Protein AF-A0A844LXD1-F1 (afdb_monomer)

Mean predicted aligned error: 13.48 Å

Radius of gyration: 29.29 Å; Cα contacts (8 Å, |Δi|>4): 434; chains: 1; bounding box: 89×58×98 Å

Solvent-accessible surface area (backbone atoms only — not comparable to full-atom values): 15877 Å² total; per-residue (Å²): 132,82,89,90,88,77,89,84,86,81,90,81,87,89,81,80,92,74,81,75,84,76,80,73,79,69,72,76,72,75,60,68,59,72,64,92,51,50,56,94,82,47,90,68,58,42,64,64,55,90,50,91,47,77,69,69,29,37,28,36,34,74,62,84,84,56,74,57,73,70,30,72,63,82,82,81,52,60,5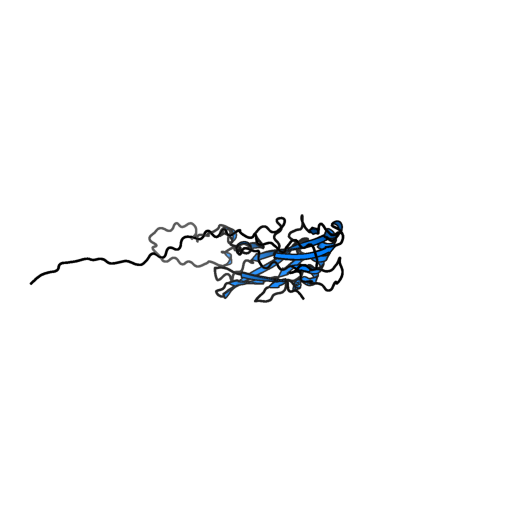6,59,46,22,83,82,30,88,77,73,89,68,74,75,93,63,80,86,65,82,76,75,90,66,87,80,85,90,76,84,87,54,74,77,77,59,55,50,44,74,43,78,50,61,32,41,68,47,81,31,74,91,71,30,30,42,60,39,37,36,36,34,48,33,76,43,74,86,51,30,71,59,47,49,51,51,53,50,50,52,45,29,78,46,13,60,33,37,28,38,59,84,78,73,47,58,18,41,64,31,77,92,44,96,44,41,26,20,30,28,77,64,41,72,26,42,24,95,88,75,40,64,51,48,22,37,40,37,34,28,56,52,42,86,86,61,77,43,55,34,67,33,96,90,47,66,40,22,23,25,46,46,29,29,17,39,36,40,36,40,54,69,56,94,68,74,83,66,87,82,72,67,48,72,50,72,48,74,62,70,118

Organism: NCBI:txid861445

Secondary structure (DSSP, 8-state):
---------------------------------S-----TTSTTEEE-SS--STTT--EEEE--S---GGGG-----HHHHBTTSS-----TT---PSS--S--------TTTS-BPPEEEEES-S--GGG---SEEEEEEESSGGGHHHHHHHHHHHHHHTGGGEEEESS--B-EE--SSSSEEEEEEEEEEE-TTS-EEEEEEEEEE---SS--EEE-TTSS-EEEEEEEEEEEEE---TT----S--B-EEEE---

Structure (mmCIF, N/CA/C/O backbone):
data_AF-A0A844LXD1-F1
#
_entry.id   AF-A0A844LXD1-F1
#
loop_
_atom_site.group_PDB
_atom_site.id
_atom_site.type_symbol
_atom_site.label_atom_id
_atom_site.label_alt_id
_atom_site.label_comp_id
_atom_site.label_asym_id
_atom_site.label_entity_id
_atom_site.label_seq_id
_atom_site.pdbx_PDB_ins_code
_atom_site.Cartn_x
_atom_site.Cartn_y
_atom_site.Cartn_z
_atom_site.occupancy
_atom_site.B_iso_or_equiv
_atom_site.auth_seq_id
_atom_site.auth_comp_id
_atom_site.auth_asym_id
_atom_site.auth_atom_id
_atom_site.pdbx_PDB_model_num
ATOM 1 N N . MET A 1 1 ? 50.371 40.714 75.844 1.00 35.75 1 MET A N 1
ATOM 2 C CA . MET A 1 1 ? 51.158 41.429 74.817 1.00 35.75 1 MET A CA 1
ATOM 3 C C . MET A 1 1 ? 50.515 41.151 73.465 1.00 35.75 1 MET A C 1
ATOM 5 O O . MET A 1 1 ? 50.221 39.994 73.226 1.00 35.75 1 MET A O 1
ATOM 9 N N . ASN A 1 2 ? 50.216 42.201 72.692 1.00 32.75 2 ASN A N 1
ATOM 10 C CA . ASN A 1 2 ? 49.793 42.269 71.277 1.00 32.75 2 ASN A CA 1
ATOM 11 C C . ASN A 1 2 ? 49.026 41.082 70.624 1.00 32.75 2 ASN A C 1
ATOM 13 O O . ASN A 1 2 ? 49.579 40.008 70.455 1.00 32.75 2 ASN A O 1
ATOM 17 N N . ILE A 1 3 ? 47.743 41.285 70.257 1.00 34.38 3 ILE A N 1
ATOM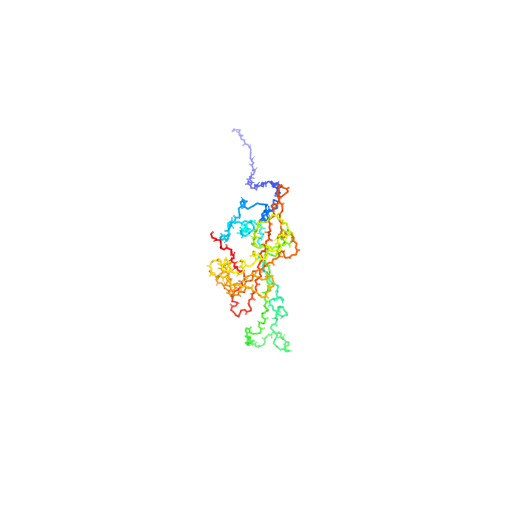 18 C CA . ILE A 1 3 ? 47.249 41.515 68.862 1.00 34.38 3 ILE A CA 1
ATOM 19 C C . ILE A 1 3 ? 47.118 40.175 68.078 1.00 34.38 3 ILE A C 1
ATOM 21 O O . ILE A 1 3 ? 48.085 39.443 67.964 1.00 34.38 3 ILE A O 1
ATOM 25 N N . HIS A 1 4 ? 45.957 39.765 67.535 1.00 34.53 4 HIS A N 1
ATOM 26 C CA . HIS A 1 4 ? 45.230 40.460 66.456 1.00 34.53 4 HIS A CA 1
ATOM 27 C C . HIS A 1 4 ? 43.711 40.156 66.357 1.00 34.53 4 HIS A C 1
ATOM 29 O O . HIS A 1 4 ? 43.210 39.151 66.856 1.00 34.53 4 HIS A O 1
ATOM 35 N N . LYS A 1 5 ? 43.007 41.055 65.651 1.00 36.97 5 LYS A N 1
ATOM 36 C CA . LYS A 1 5 ? 41.594 41.024 65.199 1.00 36.97 5 LYS A CA 1
ATOM 37 C C . LYS A 1 5 ? 41.565 40.672 63.689 1.00 36.97 5 LYS A C 1
ATOM 39 O O . LYS A 1 5 ? 42.588 40.859 63.052 1.00 36.97 5 LYS A O 1
ATOM 44 N N . THR A 1 6 ? 40.510 40.236 62.991 1.00 35.22 6 THR A N 1
ATOM 45 C CA . THR A 1 6 ? 39.108 39.816 63.258 1.00 35.22 6 THR A CA 1
ATOM 46 C C . THR A 1 6 ? 38.591 39.083 61.996 1.00 35.22 6 THR A C 1
ATOM 48 O O . THR A 1 6 ? 39.250 39.156 60.971 1.00 35.22 6 THR A O 1
ATOM 51 N N . ASN A 1 7 ? 37.398 38.467 62.058 1.00 39.69 7 ASN A N 1
ATOM 52 C CA . ASN A 1 7 ? 36.386 38.324 60.981 1.00 39.69 7 ASN A CA 1
ATOM 53 C C . ASN A 1 7 ? 36.818 38.120 59.507 1.00 39.69 7 ASN A C 1
ATOM 55 O O . ASN A 1 7 ? 37.424 39.003 58.919 1.00 39.69 7 ASN A O 1
ATOM 59 N N . HIS A 1 8 ? 36.230 37.122 58.829 1.00 35.72 8 HIS A N 1
ATOM 60 C CA . HIS A 1 8 ? 35.148 37.372 57.849 1.00 35.72 8 HIS A CA 1
ATOM 61 C C . HIS A 1 8 ? 34.441 36.071 57.383 1.00 35.72 8 HIS A C 1
ATOM 63 O O . HIS A 1 8 ? 35.072 35.054 57.119 1.00 35.72 8 HIS A O 1
ATOM 69 N N . LYS A 1 9 ? 33.103 36.131 57.282 1.00 40.16 9 LYS A N 1
ATOM 70 C CA . LYS A 1 9 ? 32.217 35.246 56.477 1.00 40.16 9 LYS A CA 1
ATOM 71 C C . LYS A 1 9 ? 32.326 35.647 54.974 1.00 40.16 9 LYS A C 1
ATOM 73 O O . LYS A 1 9 ? 32.840 36.748 54.762 1.00 40.16 9 LYS A O 1
ATOM 78 N N . PRO A 1 10 ? 31.794 34.913 53.952 1.00 43.47 10 PRO A N 1
ATOM 79 C CA . PRO A 1 10 ? 30.682 33.942 54.003 1.00 43.47 10 PRO A CA 1
ATOM 80 C C . PRO A 1 10 ? 30.767 32.699 53.070 1.00 43.47 10 PRO A C 1
ATOM 82 O O . PRO A 1 10 ? 31.750 32.461 52.377 1.00 43.47 10 PRO A O 1
ATOM 85 N N . ASN A 1 11 ? 29.670 31.928 53.048 1.00 43.72 11 ASN A N 1
ATOM 86 C CA . ASN A 1 11 ? 29.369 30.819 52.131 1.00 43.72 11 ASN A CA 1
ATOM 87 C C . ASN A 1 11 ? 29.631 31.135 50.644 1.00 43.72 11 ASN A C 1
ATOM 89 O O . ASN A 1 11 ? 29.109 32.124 50.127 1.00 43.72 11 ASN A O 1
ATOM 93 N N . SER A 1 12 ? 30.261 30.204 49.922 1.00 38.88 12 SER A N 1
ATOM 94 C CA . SER A 1 12 ? 30.227 30.129 48.456 1.00 38.88 12 SER A CA 1
ATOM 95 C C . SER A 1 12 ? 29.310 28.987 47.986 1.00 38.88 12 SER A C 1
ATOM 97 O O . SER A 1 12 ? 29.645 27.805 48.031 1.00 38.88 12 SER A O 1
ATOM 99 N N . LEU A 1 13 ? 28.113 29.353 47.520 1.00 40.81 13 LEU A N 1
ATOM 100 C CA . LEU A 1 13 ? 27.180 28.452 46.836 1.00 40.81 13 LEU A CA 1
ATOM 101 C C . LEU A 1 13 ? 27.729 28.084 45.449 1.00 40.81 13 LEU A C 1
ATOM 103 O O . LEU A 1 13 ? 27.559 28.839 44.495 1.00 40.81 13 LEU A O 1
ATOM 107 N N . LEU A 1 14 ? 28.357 26.914 45.315 1.00 34.03 14 LEU A N 1
ATOM 108 C CA . LEU A 1 14 ? 28.857 26.426 44.025 1.00 34.03 14 LEU A CA 1
ATOM 109 C C . LEU A 1 14 ? 27.806 25.556 43.302 1.00 34.03 14 LEU A C 1
ATOM 111 O O . LEU A 1 14 ? 27.889 24.330 43.291 1.00 34.03 14 LEU A O 1
ATOM 115 N N . LYS A 1 15 ? 26.790 26.193 42.702 1.00 37.94 15 LYS A N 1
ATOM 116 C CA . LYS A 1 15 ? 25.837 25.547 41.774 1.00 37.94 15 LYS A CA 1
ATOM 117 C C . LYS A 1 15 ? 25.385 26.504 40.666 1.00 37.94 15 LYS A C 1
ATOM 119 O O . LYS A 1 15 ? 24.399 27.211 40.841 1.00 37.94 15 LYS A O 1
ATOM 124 N N . ALA A 1 16 ? 26.067 26.472 39.520 1.00 35.22 16 ALA A N 1
ATOM 125 C CA . ALA A 1 16 ? 25.577 27.040 38.257 1.00 35.22 16 ALA A CA 1
ATOM 126 C C . ALA A 1 16 ? 26.347 26.475 37.044 1.00 35.22 16 ALA A C 1
ATOM 128 O O . ALA A 1 16 ? 27.043 27.202 36.340 1.00 35.22 16 ALA A O 1
ATOM 129 N N . SER A 1 17 ? 26.223 25.171 36.780 1.00 35.59 17 SER A N 1
ATOM 130 C CA . SER A 1 17 ? 26.664 24.597 35.500 1.00 35.59 17 SER A CA 1
ATOM 131 C C . SER A 1 17 ? 25.614 24.883 34.424 1.00 35.59 17 SER A C 1
ATOM 133 O O . SER A 1 17 ? 24.736 24.062 34.176 1.00 35.59 17 SER A O 1
ATOM 135 N N . LEU A 1 18 ? 25.692 26.059 33.800 1.00 33.75 18 LEU A N 1
ATOM 136 C CA . LEU A 1 18 ? 24.931 26.406 32.598 1.00 33.75 18 LEU A CA 1
ATOM 137 C C . LEU A 1 18 ? 25.878 26.386 31.397 1.00 33.75 18 LEU A C 1
ATOM 139 O O . LEU A 1 18 ? 26.509 27.385 31.056 1.00 33.75 18 LEU A O 1
ATOM 143 N N . LEU A 1 19 ? 25.986 25.213 30.769 1.00 35.50 19 LEU A N 1
ATOM 144 C CA . LEU A 1 19 ? 26.604 25.090 29.453 1.00 35.50 19 LEU A CA 1
ATOM 145 C C . LEU A 1 19 ? 25.724 25.829 28.444 1.00 35.50 19 LEU A C 1
ATOM 147 O O . LEU A 1 19 ? 24.557 25.485 28.256 1.00 35.50 19 LEU A O 1
ATOM 151 N N . PHE A 1 20 ? 26.288 26.864 27.824 1.00 35.59 20 PHE A N 1
ATOM 152 C CA . PHE A 1 20 ? 25.616 27.617 26.774 1.00 35.59 20 PHE A CA 1
ATOM 153 C C . PHE A 1 20 ? 25.277 26.710 25.589 1.00 35.59 20 PHE A C 1
ATOM 155 O O . PHE A 1 20 ? 26.052 25.829 25.215 1.00 35.59 20 PHE A O 1
ATOM 162 N N . PHE A 1 21 ? 24.112 26.961 24.994 1.00 35.41 21 PHE A N 1
ATOM 163 C CA . PHE A 1 21 ? 23.616 26.237 23.833 1.00 35.41 21 PHE A CA 1
ATOM 164 C C . PHE A 1 21 ? 24.605 26.347 22.670 1.00 35.41 21 PHE A C 1
ATOM 166 O O . PHE A 1 21 ? 24.702 27.386 22.019 1.00 35.41 21 PHE A O 1
ATOM 173 N N . GLY A 1 22 ? 25.297 25.246 22.377 1.00 31.61 22 GLY A N 1
ATOM 174 C CA . GLY A 1 22 ? 25.921 25.061 21.078 1.00 31.61 22 GLY A CA 1
ATOM 175 C C . GLY A 1 22 ? 24.819 25.038 20.028 1.00 31.61 22 GLY A C 1
ATOM 176 O O . GLY A 1 22 ? 24.019 24.101 19.990 1.00 31.61 22 GLY A O 1
ATOM 177 N N . SER A 1 23 ? 24.766 26.072 19.192 1.00 33.41 23 SER A N 1
ATOM 178 C CA . SER A 1 23 ? 23.910 26.124 18.014 1.00 33.41 23 SER A CA 1
ATOM 179 C C . SER A 1 23 ? 24.393 25.096 16.995 1.00 33.41 23 SER A C 1
ATOM 181 O O . SER A 1 23 ? 25.067 25.418 16.017 1.00 33.41 23 SER A O 1
ATOM 183 N N . LEU A 1 24 ? 24.006 23.837 17.215 1.00 33.56 24 LEU A N 1
ATOM 184 C CA . LEU A 1 24 ? 23.909 22.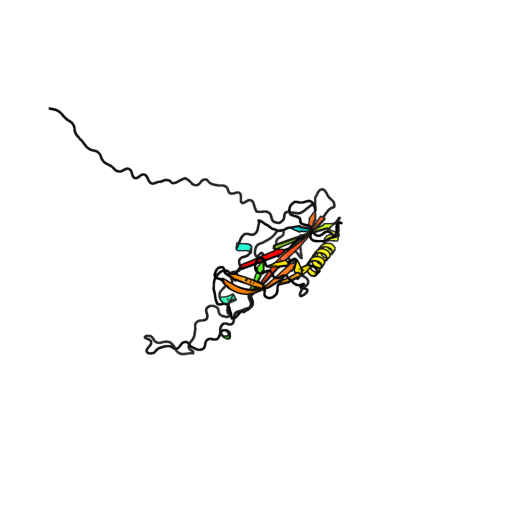867 16.142 1.00 33.56 24 LEU A CA 1
ATOM 185 C C . LEU A 1 24 ? 22.937 23.450 15.120 1.00 33.56 24 LEU A C 1
ATOM 187 O O . LEU A 1 24 ? 21.718 23.328 15.244 1.00 33.56 24 LEU A O 1
ATOM 191 N N . ALA A 1 25 ? 23.509 24.061 14.086 1.00 37.41 25 ALA A N 1
ATOM 192 C CA . ALA A 1 25 ? 22.910 24.098 12.772 1.00 37.41 25 ALA A CA 1
ATOM 193 C C . ALA A 1 25 ? 22.769 22.642 12.313 1.00 37.41 25 ALA A C 1
ATOM 195 O O . ALA A 1 25 ? 23.558 22.132 11.520 1.00 37.41 25 ALA A O 1
ATOM 196 N N . ALA A 1 26 ? 21.754 21.966 12.853 1.00 31.41 26 ALA A N 1
ATOM 197 C CA . ALA A 1 26 ? 21.173 20.803 12.238 1.00 31.41 26 ALA A CA 1
ATOM 198 C C . ALA A 1 26 ? 20.618 21.291 10.901 1.00 31.41 26 ALA A C 1
ATOM 200 O O . ALA A 1 26 ? 19.457 21.687 10.790 1.00 31.41 26 ALA A O 1
ATOM 201 N N . GLN A 1 27 ? 21.481 21.273 9.881 1.00 29.41 27 GLN A N 1
ATOM 202 C CA . GLN A 1 27 ? 21.031 20.990 8.535 1.00 29.41 27 GLN A CA 1
ATOM 203 C C . GLN A 1 27 ? 20.155 19.755 8.683 1.00 29.41 27 GLN A C 1
ATOM 205 O O . GLN A 1 27 ? 20.648 18.663 8.973 1.00 29.41 27 GLN A O 1
ATOM 210 N N . GLN A 1 28 ? 18.844 19.959 8.585 1.00 30.20 28 GLN A N 1
ATOM 211 C CA . GLN A 1 28 ? 17.910 18.865 8.441 1.00 30.20 28 GLN A CA 1
ATOM 212 C C . GLN A 1 28 ? 18.272 18.238 7.104 1.00 30.20 28 GLN A C 1
ATOM 214 O O . GLN A 1 28 ? 17.852 18.714 6.050 1.00 30.20 28 GLN A O 1
ATOM 219 N N . ALA A 1 29 ? 19.142 17.229 7.150 1.00 28.22 29 ALA A N 1
ATOM 220 C CA . ALA A 1 29 ? 19.364 16.340 6.036 1.00 28.22 29 ALA A CA 1
ATOM 221 C C . ALA A 1 29 ? 17.991 15.741 5.744 1.00 28.22 29 ALA A C 1
ATOM 223 O O . ALA A 1 29 ? 17.491 14.920 6.513 1.00 28.22 29 ALA A O 1
ATOM 224 N N . LEU A 1 30 ? 17.346 16.262 4.698 1.00 31.06 30 LEU A N 1
ATOM 225 C CA . LEU A 1 30 ? 16.056 15.795 4.220 1.00 31.06 30 LEU A CA 1
ATOM 226 C C . LEU A 1 30 ? 16.251 14.329 3.851 1.00 31.06 30 LEU A C 1
ATOM 228 O O . LEU A 1 30 ? 16.847 14.020 2.819 1.00 31.06 30 LEU A O 1
ATOM 232 N N . ALA A 1 31 ? 15.844 13.452 4.768 1.00 34.09 31 ALA A N 1
ATOM 233 C CA . ALA A 1 31 ? 16.120 12.031 4.704 1.00 34.09 31 ALA A CA 1
ATOM 234 C C . ALA A 1 31 ? 15.467 11.485 3.428 1.00 34.09 31 ALA A C 1
ATOM 236 O O . ALA A 1 31 ? 14.247 11.565 3.243 1.00 34.09 31 ALA A O 1
ATOM 237 N N . ALA A 1 32 ? 16.308 11.072 2.480 1.00 36.69 32 ALA A N 1
ATOM 238 C CA . ALA A 1 32 ? 15.879 10.863 1.109 1.00 36.69 32 ALA A CA 1
ATOM 239 C C . ALA A 1 32 ? 15.039 9.580 1.012 1.00 36.69 32 ALA A C 1
ATOM 241 O O . ALA A 1 32 ? 15.493 8.555 1.522 1.00 36.69 32 ALA A O 1
ATOM 242 N N . PRO A 1 33 ? 13.865 9.590 0.337 1.00 52.88 33 PRO A N 1
ATOM 243 C CA . PRO A 1 33 ? 13.079 8.376 0.065 1.00 52.88 33 PRO A CA 1
ATOM 244 C C . PRO A 1 33 ? 13.938 7.300 -0.624 1.00 52.88 33 PRO A C 1
ATOM 246 O O . PRO A 1 33 ? 15.078 7.588 -0.979 1.00 52.88 33 PRO A O 1
ATOM 249 N N . CYS A 1 34 ? 13.405 6.084 -0.867 1.00 57.91 34 CYS A N 1
ATOM 250 C CA . CYS A 1 34 ? 14.066 5.130 -1.784 1.00 57.91 34 CYS A CA 1
ATOM 251 C C . CYS A 1 34 ? 14.594 5.929 -2.980 1.00 57.91 34 CYS A C 1
ATOM 253 O O . CYS A 1 34 ? 13.765 6.594 -3.618 1.00 57.91 34 CYS A O 1
ATOM 255 N N . PRO A 1 35 ? 15.930 6.004 -3.160 1.00 61.47 35 PRO A N 1
ATOM 256 C CA . PRO A 1 35 ? 16.529 7.101 -3.904 1.00 61.47 35 PRO A CA 1
ATOM 257 C C . PRO A 1 35 ? 16.034 7.066 -5.341 1.00 61.47 35 PRO A C 1
ATOM 259 O O . PRO A 1 35 ? 15.435 6.081 -5.774 1.00 61.47 35 PRO A O 1
ATOM 262 N N . THR A 1 36 ? 16.259 8.136 -6.097 1.00 72.56 36 THR A N 1
ATOM 263 C CA . THR A 1 36 ? 16.009 8.064 -7.534 1.00 72.56 36 THR A CA 1
ATOM 264 C C . THR A 1 36 ? 16.859 6.936 -8.115 1.00 72.56 36 THR A C 1
ATOM 266 O O . THR A 1 36 ? 18.061 7.105 -8.287 1.00 72.56 36 THR A O 1
ATOM 269 N N . ILE A 1 37 ? 16.220 5.795 -8.380 1.00 78.25 37 ILE A N 1
ATOM 270 C CA . ILE A 1 37 ? 16.885 4.600 -8.877 1.00 78.25 37 ILE A CA 1
ATOM 271 C C . ILE A 1 37 ? 17.083 4.783 -10.371 1.00 78.25 37 ILE A C 1
ATOM 273 O O . ILE A 1 37 ? 16.115 4.813 -11.126 1.00 78.25 37 ILE A O 1
ATOM 277 N N . TYR A 1 38 ? 18.332 4.861 -10.802 1.00 81.50 38 TYR A N 1
ATOM 278 C CA . TYR A 1 38 ? 18.707 4.937 -12.208 1.00 81.50 38 TYR A CA 1
ATOM 279 C C . TYR A 1 38 ? 19.163 3.571 -12.747 1.00 81.50 38 TYR A C 1
ATOM 281 O O . TYR A 1 38 ? 19.069 3.319 -13.949 1.00 81.50 38 TYR A O 1
ATOM 289 N N . LYS A 1 39 ? 19.665 2.682 -11.876 1.00 81.69 39 LYS A N 1
ATOM 290 C CA . LYS A 1 39 ? 20.293 1.400 -12.243 1.00 81.69 39 LYS A CA 1
ATOM 291 C C . LYS A 1 39 ? 19.855 0.254 -11.335 1.00 81.69 39 LYS A C 1
ATOM 293 O O . LYS A 1 39 ? 19.721 0.393 -10.126 1.00 81.69 39 LYS A O 1
ATOM 298 N N . THR A 1 40 ? 19.740 -0.934 -11.922 1.00 81.94 40 THR A N 1
ATOM 299 C CA . THR A 1 40 ? 19.408 -2.192 -11.224 1.00 81.94 40 THR A CA 1
ATOM 300 C C . THR A 1 40 ? 20.506 -2.724 -10.297 1.00 81.94 40 THR A C 1
ATOM 302 O O . THR A 1 40 ? 20.271 -3.678 -9.560 1.00 81.94 40 THR A O 1
ATOM 305 N N . THR A 1 41 ? 21.690 -2.106 -10.306 1.00 81.62 41 THR A N 1
ATOM 306 C CA . THR A 1 41 ? 22.828 -2.414 -9.424 1.00 81.62 41 THR A CA 1
ATOM 307 C C . THR A 1 41 ? 22.936 -1.475 -8.218 1.00 81.62 41 THR A C 1
ATOM 309 O O . THR A 1 41 ? 23.936 -1.521 -7.506 1.00 81.62 41 THR A O 1
ATOM 312 N N . GLU A 1 42 ? 21.973 -0.573 -8.009 1.00 79.44 42 GLU A N 1
ATOM 313 C CA . GLU A 1 42 ? 22.001 0.353 -6.875 1.00 79.44 42 GLU A CA 1
ATOM 314 C C . GLU A 1 42 ? 21.738 -0.349 -5.537 1.00 79.44 42 GLU A C 1
ATOM 316 O O . GLU A 1 42 ? 20.950 -1.292 -5.427 1.00 79.44 42 GLU A O 1
ATOM 321 N N . VAL A 1 43 ? 22.432 0.126 -4.500 1.00 74.12 43 VAL A N 1
ATOM 322 C CA . VAL A 1 43 ? 22.371 -0.437 -3.148 1.00 74.12 43 VAL A CA 1
ATOM 323 C C . VAL A 1 43 ? 20.958 -0.281 -2.581 1.00 74.12 43 VAL A C 1
ATOM 325 O O . VAL A 1 43 ? 20.363 0.789 -2.659 1.00 74.12 43 VAL A O 1
ATOM 328 N N . GLY A 1 44 ? 20.430 -1.353 -1.985 1.00 76.19 44 GLY A N 1
ATOM 329 C CA . GLY A 1 44 ? 19.078 -1.388 -1.414 1.00 76.19 44 GLY A CA 1
ATOM 330 C C . GLY A 1 44 ? 18.006 -1.975 -2.337 1.00 76.19 44 GLY A C 1
ATOM 331 O O . GLY A 1 44 ? 16.889 -2.215 -1.876 1.00 76.19 44 GLY A O 1
ATOM 332 N N . LEU A 1 45 ? 18.333 -2.274 -3.601 1.00 83.06 45 LEU A N 1
ATOM 333 C CA . LEU A 1 45 ? 17.469 -3.060 -4.482 1.00 83.06 45 LEU A CA 1
ATOM 334 C C . LEU A 1 45 ? 17.615 -4.563 -4.220 1.00 83.06 45 LEU A C 1
ATOM 336 O O . LEU A 1 45 ? 18.696 -5.133 -4.347 1.00 83.06 45 LEU A O 1
ATOM 340 N N . LEU A 1 46 ? 16.494 -5.223 -3.937 1.00 87.06 46 LEU A N 1
ATOM 341 C CA . LEU A 1 46 ? 16.394 -6.674 -3.800 1.00 87.06 46 LEU A CA 1
ATOM 342 C C . LEU A 1 46 ? 15.520 -7.224 -4.928 1.00 87.06 46 LEU A C 1
ATOM 344 O O . LEU A 1 46 ? 14.357 -6.844 -5.051 1.00 87.06 46 LEU A O 1
ATOM 348 N N . LYS A 1 47 ? 16.049 -8.111 -5.775 1.00 88.50 47 LYS A N 1
ATOM 349 C CA . LYS A 1 47 ? 15.244 -8.748 -6.829 1.00 88.50 47 LYS A CA 1
ATOM 350 C C . LYS A 1 47 ? 14.228 -9.703 -6.191 1.00 88.50 47 LYS A C 1
ATOM 352 O O . LYS A 1 47 ? 14.608 -10.524 -5.365 1.00 88.50 47 LYS A O 1
ATOM 357 N N . VAL A 1 48 ? 12.955 -9.612 -6.578 1.00 90.00 48 VAL A N 1
ATOM 358 C CA . VAL A 1 48 ? 11.863 -10.405 -5.970 1.00 90.00 48 VAL A CA 1
ATOM 359 C C . VAL A 1 48 ? 11.326 -11.527 -6.858 1.00 90.00 48 VAL A C 1
ATOM 361 O O . VAL A 1 48 ? 10.697 -12.454 -6.352 1.00 90.00 48 VAL A O 1
ATOM 364 N N . ASN A 1 49 ? 11.576 -11.485 -8.170 1.00 88.06 49 ASN A N 1
ATOM 365 C CA . ASN A 1 49 ? 11.145 -12.523 -9.107 1.00 88.06 49 ASN A CA 1
ATOM 366 C C . ASN A 1 49 ? 12.318 -13.302 -9.731 1.00 88.06 49 ASN A C 1
ATOM 368 O O . ASN A 1 49 ? 13.478 -12.897 -9.677 1.00 88.06 49 ASN A O 1
ATOM 372 N N . SER A 1 50 ? 11.995 -14.440 -10.348 1.00 84.50 50 SER A N 1
ATOM 373 C CA . SER A 1 50 ? 12.963 -15.343 -10.987 1.00 84.50 50 SER A CA 1
ATOM 374 C C . SER A 1 50 ? 13.474 -14.858 -12.350 1.00 84.50 50 SER A C 1
ATOM 376 O O . SER A 1 50 ? 14.437 -15.419 -12.873 1.00 84.50 50 SER A O 1
ATOM 378 N N . THR A 1 51 ? 12.863 -13.826 -12.940 1.00 85.56 51 THR A N 1
ATOM 379 C CA . THR A 1 51 ? 13.282 -13.275 -14.234 1.00 85.56 51 THR A CA 1
ATOM 380 C C . THR A 1 51 ? 14.666 -12.630 -14.129 1.00 85.56 51 THR A C 1
ATOM 382 O O . THR A 1 51 ? 14.932 -11.832 -13.233 1.00 85.56 51 THR A O 1
ATOM 385 N N . ASN A 1 52 ? 15.561 -12.978 -15.056 1.00 79.12 52 ASN A N 1
ATOM 386 C CA . ASN A 1 52 ? 16.963 -12.536 -15.052 1.00 79.12 52 ASN A CA 1
ATOM 387 C C . ASN A 1 52 ? 17.282 -11.476 -16.120 1.00 79.12 52 ASN A C 1
ATOM 389 O O . ASN A 1 52 ? 18.432 -11.071 -16.255 1.00 79.12 52 ASN A O 1
ATOM 393 N N . THR A 1 53 ? 16.283 -11.040 -16.887 1.00 81.81 53 THR A N 1
ATOM 394 C CA . THR A 1 53 ? 16.427 -10.129 -18.027 1.00 81.81 53 THR A CA 1
ATOM 395 C C . THR A 1 53 ? 15.535 -8.898 -17.882 1.00 81.81 53 THR A C 1
ATOM 397 O O . THR A 1 53 ? 14.509 -8.924 -17.199 1.00 81.81 53 THR A O 1
ATOM 400 N N . ASN A 1 54 ? 15.934 -7.812 -18.545 1.00 79.50 54 ASN A N 1
ATOM 401 C CA . ASN A 1 54 ? 15.162 -6.578 -18.651 1.00 79.50 54 ASN A CA 1
ATOM 402 C C . ASN A 1 54 ? 14.611 -6.437 -20.085 1.00 79.50 54 ASN A C 1
ATOM 404 O O . ASN A 1 54 ? 15.371 -6.672 -21.027 1.00 79.50 54 ASN A O 1
ATOM 408 N N . PRO A 1 55 ? 13.338 -6.040 -20.276 1.00 82.44 55 PRO A N 1
ATOM 409 C CA . PRO A 1 55 ? 12.316 -5.862 -19.243 1.00 82.44 55 PRO A CA 1
ATOM 410 C C . PRO A 1 55 ? 11.872 -7.205 -18.642 1.00 82.44 55 PRO A C 1
ATOM 412 O O . PRO A 1 55 ? 11.849 -8.221 -19.332 1.00 82.44 55 PRO A O 1
ATOM 415 N N . GLY A 1 56 ? 11.488 -7.205 -17.362 1.00 83.25 56 GLY A N 1
ATOM 416 C CA . GLY A 1 56 ? 10.890 -8.378 -16.711 1.00 83.25 56 GLY A CA 1
ATOM 417 C C . GLY A 1 56 ? 11.410 -8.680 -15.307 1.00 83.25 56 GLY A C 1
ATOM 418 O O . GLY A 1 56 ? 10.632 -9.137 -14.474 1.00 83.25 56 GLY A O 1
ATOM 419 N N . ALA A 1 57 ? 12.677 -8.393 -15.002 1.00 90.94 57 ALA A N 1
ATOM 420 C CA . ALA A 1 57 ? 13.184 -8.445 -13.631 1.00 90.94 57 ALA A CA 1
ATOM 421 C C . ALA A 1 57 ? 12.514 -7.358 -12.770 1.00 90.94 57 ALA A C 1
ATOM 423 O O . ALA A 1 57 ? 12.402 -6.202 -13.186 1.00 90.94 57 ALA A O 1
ATOM 424 N N . ILE A 1 58 ? 12.042 -7.734 -11.581 1.00 93.19 58 ILE A N 1
ATOM 425 C CA . ILE A 1 58 ? 11.337 -6.859 -10.639 1.00 93.19 58 ILE A CA 1
ATOM 426 C C . ILE A 1 58 ? 12.173 -6.751 -9.369 1.00 93.19 58 ILE A C 1
ATOM 428 O O . ILE A 1 58 ? 12.569 -7.757 -8.776 1.00 93.19 58 ILE A O 1
ATOM 432 N N . TYR A 1 59 ? 12.403 -5.516 -8.943 1.00 91.81 59 TYR A N 1
ATOM 433 C CA . TYR A 1 59 ? 13.222 -5.161 -7.794 1.00 91.81 59 TYR A CA 1
ATOM 434 C C . TYR A 1 59 ? 12.357 -4.467 -6.750 1.00 91.81 59 TYR A C 1
ATOM 436 O O . TYR A 1 59 ? 11.509 -3.650 -7.092 1.00 91.81 59 TYR A O 1
ATOM 444 N N . PHE A 1 60 ? 12.575 -4.777 -5.483 1.00 90.44 60 PHE A N 1
ATOM 445 C CA . PHE A 1 60 ? 11.968 -4.128 -4.333 1.00 90.44 60 PHE A CA 1
ATOM 446 C C . PHE A 1 60 ? 13.009 -3.238 -3.653 1.00 90.44 60 PHE A C 1
ATOM 448 O O . PHE A 1 60 ? 14.117 -3.691 -3.375 1.00 90.44 60 PHE A O 1
ATOM 455 N N . CYS A 1 61 ? 12.638 -1.993 -3.356 1.00 85.25 61 CYS A N 1
ATOM 456 C CA . CYS A 1 61 ? 13.360 -1.145 -2.414 1.00 85.25 61 CYS A CA 1
ATOM 457 C C . CYS A 1 61 ? 12.531 -1.023 -1.136 1.00 85.25 61 CYS A C 1
ATOM 459 O O . CYS A 1 61 ? 11.402 -0.513 -1.152 1.00 85.25 61 CYS A O 1
ATOM 461 N N . LYS A 1 62 ? 13.111 -1.461 -0.016 1.00 68.81 62 LYS A N 1
ATOM 462 C CA . LYS A 1 62 ? 12.568 -1.176 1.310 1.00 68.81 62 LYS A CA 1
ATOM 463 C C . LYS A 1 62 ? 12.907 0.271 1.663 1.00 68.81 62 LYS A C 1
ATOM 465 O O . LYS A 1 62 ? 14.078 0.600 1.807 1.00 68.81 62 LYS A O 1
ATOM 470 N N . GLN A 1 63 ? 11.901 1.117 1.870 1.00 65.25 63 GLN A N 1
ATOM 471 C CA . GLN A 1 63 ? 12.122 2.397 2.546 1.00 65.25 63 GLN A CA 1
ATOM 472 C C . GLN A 1 63 ? 12.431 2.108 4.016 1.00 65.25 63 GLN A C 1
ATOM 474 O O . GLN A 1 63 ? 11.580 1.581 4.734 1.00 65.25 63 GLN A O 1
ATOM 479 N N . THR A 1 64 ? 13.650 2.408 4.456 1.00 52.88 64 THR A N 1
ATOM 480 C CA . THR A 1 64 ? 14.103 2.111 5.820 1.00 52.88 64 THR A CA 1
ATOM 481 C C . THR A 1 64 ? 14.062 3.311 6.762 1.00 52.88 64 THR A C 1
ATOM 483 O O . THR A 1 64 ? 13.716 3.115 7.923 1.00 52.88 64 THR A O 1
ATOM 486 N N . ASP A 1 65 ? 14.321 4.536 6.283 1.00 53.22 65 ASP A N 1
ATOM 487 C CA . ASP A 1 65 ? 14.831 5.597 7.177 1.00 53.22 65 ASP A CA 1
ATOM 488 C C . ASP A 1 65 ? 14.043 6.927 7.184 1.00 53.22 65 ASP A C 1
ATOM 490 O O . ASP A 1 65 ? 14.407 7.851 7.907 1.00 53.22 65 ASP A O 1
ATOM 494 N N . ASN A 1 66 ? 12.958 7.055 6.403 1.00 59.16 66 ASN A N 1
ATOM 495 C CA . ASN A 1 66 ? 12.441 8.384 5.999 1.00 59.16 66 ASN A CA 1
ATOM 496 C C . ASN A 1 66 ? 10.992 8.697 6.389 1.00 59.16 66 ASN A C 1
ATOM 498 O O . ASN A 1 66 ? 10.477 9.763 6.051 1.00 59.16 66 ASN A O 1
ATOM 502 N N . PHE A 1 67 ? 10.314 7.792 7.090 1.00 63.78 67 PHE A N 1
ATOM 503 C CA . PHE A 1 67 ? 9.000 8.098 7.644 1.00 63.78 67 PHE A CA 1
ATOM 504 C C . PHE A 1 67 ? 9.145 8.646 9.051 1.00 63.78 67 PHE A C 1
ATOM 506 O O . PHE A 1 67 ? 9.548 7.939 9.974 1.00 63.78 67 PHE A O 1
ATOM 513 N N . THR A 1 68 ? 8.757 9.908 9.225 1.00 74.12 68 THR A N 1
ATOM 514 C CA . THR A 1 68 ? 8.485 10.431 10.565 1.00 74.12 68 THR A CA 1
ATOM 515 C C . THR A 1 68 ? 7.440 9.532 11.237 1.00 74.12 68 THR A C 1
ATOM 517 O O . THR A 1 68 ? 6.518 9.089 10.552 1.00 74.12 68 THR A O 1
ATOM 520 N N . PRO A 1 69 ? 7.496 9.274 12.556 1.00 75.81 69 PRO A N 1
ATOM 521 C CA . PRO A 1 69 ? 6.475 8.459 13.217 1.00 75.81 69 PRO A CA 1
ATOM 522 C C . PRO A 1 69 ? 5.041 8.956 12.959 1.00 75.81 69 PRO A C 1
ATOM 524 O O . PRO A 1 69 ? 4.131 8.149 12.788 1.00 75.81 69 PRO A O 1
ATOM 527 N N . ALA A 1 70 ? 4.855 10.276 12.825 1.00 80.31 70 ALA A N 1
ATOM 528 C CA . ALA A 1 70 ? 3.588 10.908 12.453 1.00 80.31 70 ALA A CA 1
ATOM 529 C C . ALA A 1 70 ? 3.008 10.418 11.111 1.00 80.31 70 ALA A C 1
ATOM 531 O O . ALA A 1 70 ? 1.787 10.304 11.004 1.00 80.31 70 ALA A O 1
ATOM 532 N N . SER A 1 71 ? 3.857 10.033 10.146 1.00 79.69 71 SER A N 1
ATOM 533 C CA . SER A 1 71 ? 3.468 9.452 8.848 1.00 79.69 71 SER A CA 1
ATOM 534 C C . SER A 1 71 ? 2.627 8.170 8.970 1.00 79.69 71 SER A C 1
ATOM 536 O O . SER A 1 71 ? 1.973 7.771 8.003 1.00 79.69 71 SER A O 1
ATOM 538 N N . PHE A 1 72 ? 2.657 7.526 10.144 1.00 83.69 72 PHE A N 1
ATOM 539 C CA . PHE A 1 72 ? 1.977 6.268 10.472 1.00 83.69 72 PHE A CA 1
ATOM 540 C C . PHE A 1 72 ? 0.984 6.379 11.637 1.00 83.69 72 PHE A C 1
ATOM 542 O O . PHE A 1 72 ? 0.407 5.373 12.049 1.00 83.69 72 PHE A O 1
ATOM 549 N N . ILE A 1 73 ? 0.767 7.577 12.184 1.00 84.81 73 ILE A N 1
ATOM 550 C CA . ILE A 1 73 ? -0.212 7.785 13.254 1.00 84.81 73 ILE A CA 1
ATOM 551 C C . ILE A 1 73 ? -1.596 8.004 12.639 1.00 84.81 73 ILE A C 1
ATOM 553 O O . ILE A 1 73 ? -1.777 8.828 11.743 1.00 84.81 73 ILE A O 1
ATOM 557 N N . PHE A 1 74 ? -2.589 7.295 13.169 1.00 85.69 74 PHE A N 1
ATOM 558 C CA . PHE A 1 74 ? -4.002 7.586 12.961 1.00 85.69 74 PHE A CA 1
ATOM 559 C C . PHE A 1 74 ? -4.658 7.828 14.319 1.00 85.69 74 PHE A C 1
ATOM 561 O O . PHE A 1 74 ? -4.646 6.958 15.188 1.00 85.69 74 PHE A O 1
ATOM 568 N N . ALA A 1 75 ? -5.193 9.033 14.495 1.00 84.44 75 ALA A N 1
ATOM 569 C CA . ALA A 1 75 ? -5.840 9.494 15.716 1.00 84.44 75 ALA A CA 1
ATOM 570 C C . ALA A 1 75 ? -7.217 10.076 15.342 1.00 84.44 75 ALA A C 1
ATOM 572 O O . ALA A 1 75 ? -7.305 11.270 15.050 1.00 84.44 75 ALA A O 1
ATOM 573 N N . PRO A 1 76 ? -8.270 9.242 15.258 1.00 79.19 76 PRO A N 1
ATOM 574 C CA . PRO A 1 76 ? -9.608 9.702 14.899 1.00 79.19 76 PRO A CA 1
ATOM 575 C C . PRO A 1 76 ? -10.195 10.634 15.969 1.00 79.19 76 PRO A C 1
ATOM 577 O O . PRO A 1 76 ? -9.949 10.455 17.164 1.00 79.19 76 PRO A O 1
ATOM 580 N N . THR A 1 77 ? -11.002 11.609 15.547 1.00 79.81 77 THR A N 1
ATOM 581 C CA . THR A 1 77 ? -11.742 12.493 16.465 1.00 79.81 77 THR A CA 1
ATOM 582 C C . THR A 1 77 ? -12.954 11.778 17.072 1.00 79.81 77 THR A C 1
ATOM 584 O O . THR A 1 77 ? -13.386 10.732 16.584 1.00 79.81 77 THR A O 1
ATOM 587 N N . GLN A 1 78 ? -13.543 12.334 18.136 1.00 74.00 78 GLN A N 1
ATOM 588 C CA . GLN A 1 78 ? -14.690 11.712 18.817 1.00 74.00 78 GLN A CA 1
ATOM 589 C C . GLN A 1 78 ? -15.906 11.554 17.888 1.00 74.00 78 GLN A C 1
ATOM 591 O O . GLN A 1 78 ? -16.613 10.553 17.950 1.00 74.00 78 GLN A O 1
ATOM 596 N N . GLU A 1 79 ? -16.106 12.509 16.984 1.00 74.31 79 GLU A N 1
ATOM 597 C CA . GLU A 1 79 ? -17.183 12.542 15.990 1.00 74.31 79 GLU A CA 1
ATOM 598 C C . GLU A 1 79 ? -16.959 11.520 14.869 1.00 74.31 79 GLU A C 1
ATOM 600 O O . GLU A 1 79 ? -17.915 11.032 14.269 1.00 74.31 79 GLU A O 1
ATOM 605 N N . GLN A 1 80 ? -15.697 11.170 14.594 1.00 76.50 80 GLN A N 1
ATOM 606 C CA . GLN A 1 80 ? -15.364 10.070 13.692 1.00 76.50 80 GLN A CA 1
ATOM 607 C C . GLN A 1 80 ? -15.640 8.719 14.355 1.00 76.50 80 GLN A C 1
ATOM 609 O O . GLN A 1 80 ? -16.125 7.823 13.674 1.00 76.50 80 GLN A O 1
ATOM 614 N N . LEU A 1 81 ? -15.393 8.572 15.663 1.00 75.06 81 LEU A N 1
ATOM 615 C CA . LEU A 1 81 ? -15.670 7.334 16.405 1.00 75.06 81 LEU A CA 1
ATOM 616 C C . LEU A 1 81 ? -17.171 7.026 16.506 1.00 75.06 81 LEU A C 1
ATOM 618 O O . LEU A 1 81 ? -17.575 5.893 16.251 1.00 75.06 81 LEU A O 1
ATOM 622 N N . VAL A 1 82 ? -17.989 8.018 16.875 1.00 72.38 82 VAL A N 1
ATOM 623 C CA . VAL A 1 82 ? -19.428 7.850 17.135 1.00 72.38 82 VAL A CA 1
ATOM 624 C C . VAL A 1 82 ? -20.258 8.979 16.534 1.00 72.38 82 VAL A C 1
ATOM 626 O O . VAL A 1 82 ? -19.930 10.163 16.640 1.00 72.38 82 VAL A O 1
ATOM 629 N N . THR A 1 83 ? -21.404 8.613 15.956 1.00 64.56 83 THR A N 1
ATOM 630 C CA . THR A 1 83 ? -22.381 9.593 15.460 1.00 64.56 83 THR A CA 1
ATOM 631 C C . THR A 1 83 ? -22.852 10.491 16.613 1.00 64.56 83 THR A C 1
ATOM 633 O O . THR A 1 83 ? -23.417 10.004 17.590 1.00 64.56 83 THR A O 1
ATOM 636 N N . GLY A 1 84 ? -22.628 11.805 16.504 1.00 58.66 84 GLY A N 1
ATOM 637 C CA . GLY A 1 84 ? -23.025 12.791 17.519 1.00 58.66 84 GLY A CA 1
ATOM 638 C C . GLY A 1 84 ? -21.963 13.142 18.571 1.00 58.66 84 GLY A C 1
ATOM 639 O O . GLY A 1 84 ? -22.250 13.958 19.444 1.00 58.66 84 GLY A O 1
ATOM 640 N N . GLY A 1 85 ? -20.747 12.586 18.490 1.00 58.62 85 GLY A N 1
ATOM 641 C CA . GLY A 1 85 ? -19.652 12.911 19.412 1.00 58.62 85 GLY A CA 1
ATOM 642 C C . GLY A 1 85 ? -19.889 12.379 20.831 1.00 58.62 85 GLY A C 1
ATOM 643 O O . GLY A 1 85 ? -20.391 11.271 21.006 1.00 58.62 85 GLY A O 1
ATOM 644 N N . SER A 1 86 ? -19.517 13.150 21.859 1.00 53.91 86 SER A N 1
ATOM 645 C CA . SER A 1 86 ? -19.672 12.743 23.265 1.00 53.91 86 SER A CA 1
ATOM 646 C C . SER A 1 86 ? -21.152 12.611 23.659 1.00 53.91 86 SER A C 1
ATOM 648 O O . SER A 1 86 ? -21.814 13.583 24.037 1.00 53.91 86 SER A O 1
ATOM 650 N N . GLN A 1 87 ? -21.693 11.396 23.540 1.00 53.72 87 GLN A N 1
ATOM 651 C CA . GLN A 1 87 ? -23.097 11.112 23.815 1.00 53.72 87 GLN A CA 1
ATOM 652 C C . GLN A 1 87 ? -23.381 11.164 25.322 1.00 53.72 87 GLN A C 1
ATOM 654 O O . GLN A 1 87 ? -23.102 10.231 26.075 1.00 53.72 87 GLN A O 1
ATOM 659 N N . VAL A 1 88 ? -23.976 12.271 25.767 1.00 51.47 88 VAL A N 1
ATOM 660 C CA . VAL A 1 88 ? -24.483 12.405 27.135 1.00 51.47 88 VAL A CA 1
ATOM 661 C C . VAL A 1 88 ? -25.668 11.461 27.331 1.00 51.47 88 VAL A C 1
ATOM 663 O O . VAL A 1 88 ? -26.680 11.570 26.636 1.00 51.47 88 VAL A O 1
ATOM 666 N N . ILE A 1 89 ? -25.570 10.588 28.334 1.00 50.66 89 ILE A N 1
ATOM 667 C CA . ILE A 1 89 ? -26.666 9.731 28.795 1.00 50.66 89 ILE A CA 1
ATOM 668 C C . ILE A 1 89 ? -27.857 10.607 29.221 1.00 50.66 89 ILE A C 1
ATOM 670 O O . ILE A 1 89 ? -27.863 11.198 30.302 1.00 50.66 89 ILE A O 1
ATOM 674 N N . LYS A 1 90 ? -28.888 10.692 28.373 1.00 45.22 90 LYS A N 1
ATOM 675 C CA . LYS A 1 90 ? -30.146 11.387 28.681 1.00 45.22 90 LYS A CA 1
ATOM 676 C C . LYS A 1 90 ? -31.185 10.412 29.225 1.00 45.22 90 LYS A C 1
ATOM 678 O O . LYS A 1 90 ? -31.669 9.540 28.507 1.00 45.22 90 LYS A O 1
ATOM 683 N N . LYS A 1 91 ? -31.606 10.615 30.476 1.00 44.44 91 LYS A N 1
ATOM 684 C CA . LYS A 1 91 ? -32.745 9.906 31.082 1.00 44.44 91 LYS A CA 1
ATOM 685 C C . LYS A 1 91 ? -34.077 10.532 30.631 1.00 44.44 91 LYS A C 1
ATOM 687 O O . LYS A 1 91 ? -34.770 11.179 31.414 1.00 44.44 91 LYS A O 1
ATOM 692 N N . GLY A 1 92 ? -34.427 10.340 29.359 1.00 55.00 92 GLY A N 1
ATOM 693 C CA . GLY A 1 92 ? -35.673 10.849 28.773 1.00 55.00 92 GLY A CA 1
ATOM 694 C C . GLY A 1 92 ? -35.818 12.375 28.869 1.00 55.00 92 GLY A C 1
ATOM 695 O O . GLY A 1 92 ? -34.834 13.107 28.780 1.00 55.00 92 GLY A O 1
ATOM 696 N N . ASN A 1 93 ? -37.054 12.848 29.067 1.00 52.16 93 ASN A N 1
ATOM 697 C CA . ASN A 1 93 ? -37.397 14.277 29.131 1.00 52.16 93 ASN A CA 1
ATOM 698 C C . ASN A 1 93 ? -37.330 14.877 30.553 1.00 52.16 93 ASN A C 1
ATOM 700 O O . ASN A 1 93 ? -37.776 16.004 30.763 1.00 52.16 93 ASN A O 1
ATOM 704 N N . THR A 1 94 ? -36.826 14.144 31.550 1.00 44.69 94 THR A N 1
ATOM 705 C CA . THR A 1 94 ? -36.874 14.581 32.953 1.00 44.69 94 THR A CA 1
ATOM 706 C C . THR A 1 94 ? -35.632 15.390 33.329 1.00 44.69 94 THR A C 1
ATOM 708 O O . THR A 1 94 ? -34.524 14.856 33.375 1.00 44.69 94 THR A O 1
ATOM 711 N N . ILE A 1 95 ? -35.812 16.672 33.657 1.00 48.75 95 ILE A N 1
ATOM 712 C CA . ILE A 1 95 ? -34.752 17.512 34.234 1.00 48.75 95 ILE A CA 1
ATOM 713 C C . ILE A 1 95 ? -34.379 16.950 35.615 1.00 48.75 95 ILE A C 1
ATOM 715 O O . ILE A 1 95 ? -35.247 16.791 36.472 1.00 48.75 95 ILE A O 1
ATOM 719 N N . GLN A 1 96 ? -33.095 16.655 35.847 1.00 47.41 96 GLN A N 1
ATOM 720 C CA . GLN A 1 96 ? -32.602 16.317 37.186 1.00 47.41 96 GLN A CA 1
ATOM 721 C C . GLN A 1 96 ? -32.615 17.566 38.073 1.00 47.41 96 GLN A C 1
ATOM 723 O O . GLN A 1 96 ? -31.816 18.481 37.885 1.00 47.41 96 GLN A O 1
ATOM 728 N N . THR A 1 97 ? -33.496 17.586 39.068 1.00 46.91 97 THR A N 1
ATOM 729 C CA . THR A 1 97 ? -33.433 18.537 40.178 1.00 46.91 97 THR A CA 1
ATOM 730 C C . THR A 1 97 ? -32.471 18.019 41.247 1.00 46.91 97 THR A C 1
ATOM 732 O O . THR A 1 97 ? -32.590 16.888 41.716 1.00 46.91 97 THR A O 1
ATOM 735 N N . PHE A 1 98 ? -31.499 18.848 41.632 1.00 44.03 98 PHE A N 1
ATOM 736 C CA . PHE A 1 98 ? -30.639 18.594 42.789 1.00 44.03 98 PHE A CA 1
ATOM 737 C C . PHE A 1 98 ? -31.280 19.167 44.069 1.00 44.03 98 PHE A C 1
ATOM 739 O O . PHE A 1 98 ? -31.927 20.213 43.990 1.00 44.03 98 PHE A O 1
ATOM 746 N N . PRO A 1 99 ? -31.071 18.546 45.248 1.00 55.12 99 PRO A N 1
ATOM 747 C CA . PRO A 1 99 ? -30.326 17.304 45.476 1.00 55.12 99 PRO A CA 1
ATOM 748 C C . PRO A 1 99 ? -31.107 16.051 45.043 1.00 55.12 99 PRO A C 1
ATOM 750 O O . PRO A 1 99 ? -32.334 16.017 45.093 1.00 55.12 99 PRO A O 1
ATOM 753 N N . LEU A 1 100 ? -30.385 14.998 44.644 1.00 56.94 100 LEU A N 1
ATOM 754 C CA . LEU A 1 100 ? -30.984 13.711 44.277 1.00 56.94 100 LEU A CA 1
ATOM 755 C C . LEU A 1 100 ? -31.640 13.059 45.503 1.00 56.94 100 LEU A C 1
ATOM 757 O O . LEU A 1 100 ? -30.958 12.687 46.453 1.00 56.94 100 LEU A O 1
ATOM 761 N N . SER A 1 101 ? -32.962 12.893 45.460 1.00 59.94 101 SER A N 1
ATOM 762 C CA . SER A 1 101 ? -33.757 12.316 46.554 1.00 59.94 101 SER A CA 1
ATOM 763 C C . SER A 1 101 ? -33.769 10.783 46.597 1.00 59.94 101 SER A C 1
ATOM 765 O O . SER A 1 101 ? -34.213 10.212 47.586 1.00 59.94 101 SER A O 1
ATOM 767 N N . ASN A 1 102 ? -33.295 10.111 45.542 1.00 59.03 102 ASN A N 1
ATOM 768 C CA . ASN A 1 102 ? -33.225 8.651 45.424 1.00 59.03 102 ASN A CA 1
ATOM 769 C C . ASN A 1 102 ? -32.017 8.224 44.573 1.00 59.03 102 ASN A C 1
ATOM 771 O O . ASN A 1 102 ? -31.476 9.018 43.799 1.00 59.03 102 ASN A O 1
ATOM 775 N N . SER A 1 103 ? -31.624 6.952 44.677 1.00 56.22 103 SER A N 1
ATOM 776 C CA . SER A 1 103 ? -30.582 6.370 43.827 1.00 56.22 103 SER A CA 1
ATOM 777 C C . SER A 1 103 ? -31.017 6.298 42.357 1.00 56.22 103 SER A C 1
ATOM 779 O O . SER A 1 103 ? -32.177 6.045 42.025 1.00 56.22 103 SER A O 1
ATOM 781 N N . VAL A 1 104 ? -30.066 6.518 41.446 1.00 54.00 104 VAL A N 1
ATOM 782 C CA . VAL A 1 104 ? -30.284 6.379 40.002 1.00 54.00 104 VAL A CA 1
ATOM 783 C C . VAL A 1 104 ? -29.696 5.047 39.553 1.00 54.00 104 VAL A C 1
ATOM 785 O O . VAL A 1 104 ? -28.479 4.903 39.475 1.00 54.0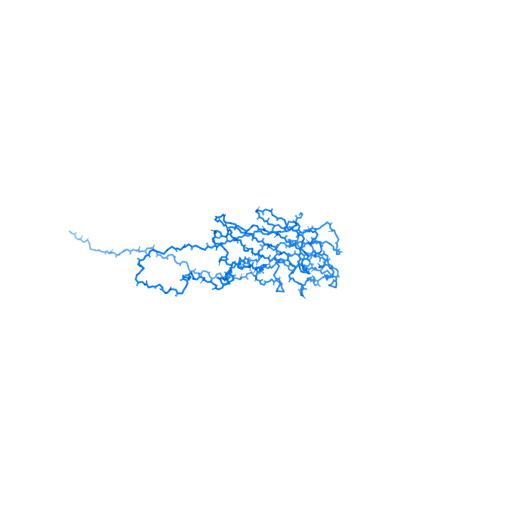0 104 VAL A O 1
ATOM 788 N N . SER A 1 105 ? -30.557 4.082 39.226 1.00 47.38 105 SER A N 1
ATOM 789 C CA . SER A 1 105 ? -30.124 2.883 38.505 1.00 47.38 105 SER A CA 1
ATOM 790 C C . SER A 1 105 ? -29.839 3.251 37.047 1.00 47.38 105 SER A C 1
ATOM 792 O O . SER A 1 105 ? -30.759 3.575 36.293 1.00 47.38 105 SER A O 1
ATOM 794 N N . LEU A 1 106 ? -28.561 3.243 36.668 1.00 54.84 106 LEU A N 1
ATOM 795 C CA . LEU A 1 106 ? -28.110 3.344 35.281 1.00 54.84 106 LEU A CA 1
ATOM 796 C C . LEU A 1 106 ? -27.972 1.927 34.712 1.00 54.84 106 LEU A C 1
ATOM 798 O O . LEU A 1 106 ? -26.883 1.359 34.687 1.00 54.84 106 LEU A O 1
ATOM 802 N N . SER A 1 107 ? -29.089 1.344 34.281 1.00 47.91 107 SER A N 1
ATOM 803 C CA . SER A 1 107 ? -29.128 0.054 33.587 1.00 47.91 107 SER A CA 1
ATOM 804 C C . SER A 1 107 ? -29.772 0.206 32.207 1.00 47.91 107 SER A C 1
ATOM 806 O O . SER A 1 107 ? -30.653 1.043 32.021 1.00 47.91 107 SER A O 1
ATOM 808 N N . GLY A 1 108 ? -29.328 -0.605 31.239 1.00 45.19 108 GLY A N 1
ATOM 809 C CA . GLY A 1 108 ? -29.938 -0.678 29.904 1.00 45.19 108 GLY A CA 1
ATOM 810 C C . GLY A 1 108 ? -29.052 -0.304 28.712 1.00 45.19 108 GLY A C 1
ATOM 811 O O . GLY A 1 108 ? -29.540 -0.396 27.595 1.00 45.19 108 GLY A O 1
ATOM 812 N N . PHE A 1 109 ? -27.780 0.066 28.900 1.00 54.00 109 PHE A N 1
ATOM 813 C CA . PHE A 1 109 ? -26.865 0.254 27.765 1.00 54.00 109 PHE A CA 1
ATOM 814 C C . PHE A 1 109 ? -26.409 -1.087 27.199 1.00 54.00 109 PHE A C 1
ATOM 816 O O . PHE A 1 109 ? -25.888 -1.940 27.921 1.00 54.00 109 PHE A O 1
ATOM 823 N N . THR A 1 110 ? -26.559 -1.238 25.892 1.00 52.53 110 THR A N 1
ATOM 824 C CA . THR A 1 110 ? -25.976 -2.306 25.090 1.00 52.53 110 THR A CA 1
ATOM 825 C C . THR A 1 110 ? -24.838 -1.743 24.237 1.00 52.53 110 THR A C 1
ATOM 827 O O . THR A 1 110 ? -24.764 -0.546 23.968 1.00 52.53 110 THR A O 1
ATOM 830 N N . LEU A 1 111 ? -23.951 -2.612 23.750 1.00 51.53 111 LEU A N 1
ATOM 831 C CA . LEU A 1 111 ? -22.924 -2.208 22.781 1.00 51.53 111 LEU A CA 1
ATOM 832 C C . LEU A 1 111 ? -23.514 -1.721 21.445 1.00 51.53 111 LEU A C 1
ATOM 834 O O . LEU A 1 111 ? -22.826 -1.019 20.717 1.00 51.53 111 LEU A O 1
ATOM 838 N N . ASN A 1 112 ? -24.784 -2.025 21.149 1.00 54.69 112 ASN A N 1
ATOM 839 C CA . ASN A 1 112 ? -25.474 -1.523 19.957 1.00 54.69 112 ASN A CA 1
ATOM 840 C C . ASN A 1 112 ? -25.874 -0.041 20.085 1.00 54.69 112 ASN A C 1
ATOM 842 O O . ASN A 1 112 ? -26.041 0.627 19.069 1.00 54.69 112 ASN A O 1
ATOM 846 N N . ASP A 1 113 ? -26.005 0.480 21.311 1.00 56.69 113 ASP A N 1
ATOM 847 C CA . ASP A 1 113 ? -26.259 1.907 21.557 1.00 56.69 113 ASP A CA 1
ATOM 848 C C . ASP A 1 113 ? -24.991 2.749 21.299 1.00 56.69 113 ASP A C 1
ATOM 850 O O . ASP A 1 113 ? -25.064 3.918 20.921 1.00 56.69 113 ASP A O 1
ATOM 854 N N . LEU A 1 114 ? -23.813 2.125 21.414 1.00 60.41 114 LEU A N 1
ATOM 855 C CA . LEU A 1 114 ? -22.527 2.648 20.951 1.00 60.41 114 LEU A CA 1
ATOM 856 C C . LEU A 1 114 ? -22.336 2.316 19.464 1.00 60.41 114 LEU A C 1
ATOM 858 O O . LEU A 1 114 ? -21.540 1.452 19.100 1.00 60.41 114 LEU A O 1
ATOM 862 N N . ASN A 1 115 ? -23.060 3.022 18.593 1.00 63.78 115 ASN A N 1
ATOM 863 C CA . ASN A 1 115 ? -22.905 2.888 17.143 1.00 63.78 115 ASN A CA 1
ATOM 864 C C . ASN A 1 115 ? -21.538 3.439 16.680 1.00 63.78 115 ASN A C 1
ATOM 866 O O . ASN A 1 115 ? -21.409 4.613 16.316 1.00 63.78 115 ASN A O 1
ATOM 870 N N . LEU A 1 116 ? -20.514 2.583 16.758 1.00 73.56 116 LEU A N 1
ATOM 871 C CA . LEU A 1 116 ? -19.157 2.852 16.296 1.00 73.56 116 LEU A CA 1
ATOM 872 C C . LEU A 1 116 ? -19.126 2.880 14.768 1.00 73.56 116 LEU A C 1
ATOM 874 O O . LEU A 1 116 ? -19.461 1.895 14.107 1.00 73.56 116 LEU A O 1
ATOM 878 N N . ASN A 1 117 ? -18.665 3.992 14.203 1.00 76.44 117 ASN A N 1
ATOM 879 C CA . ASN A 1 117 ? -18.465 4.087 12.763 1.00 76.44 117 ASN A CA 1
ATOM 880 C C . ASN A 1 117 ? -17.317 3.164 12.316 1.00 76.44 117 ASN A C 1
ATOM 882 O O . ASN A 1 117 ? -16.361 2.914 13.053 1.00 76.44 117 ASN A O 1
ATOM 886 N N . GLN A 1 118 ? -17.361 2.716 11.061 1.00 84.06 118 GLN A N 1
ATOM 887 C CA . GLN A 1 118 ? -16.183 2.150 10.406 1.00 84.06 118 GLN A CA 1
ATOM 888 C C . GLN A 1 118 ? -15.135 3.254 10.203 1.00 84.06 118 GLN A C 1
ATOM 890 O O . GLN A 1 118 ? -15.450 4.324 9.680 1.00 84.06 118 GLN A O 1
ATOM 895 N N . LEU A 1 119 ? -13.888 2.991 10.595 1.00 86.38 119 LEU A N 1
ATOM 896 C CA . LEU A 1 119 ? -12.799 3.969 10.528 1.00 86.38 119 LEU A CA 1
ATOM 897 C C . LEU A 1 119 ? -11.780 3.535 9.480 1.00 86.38 119 LEU A C 1
ATOM 899 O O . LEU A 1 119 ? -11.294 2.405 9.520 1.00 86.38 119 LEU A O 1
ATOM 903 N N . THR A 1 120 ? -11.418 4.450 8.586 1.00 89.25 120 THR A N 1
ATOM 904 C CA . THR A 1 120 ? -10.474 4.189 7.495 1.00 89.25 120 THR A CA 1
ATOM 905 C C . THR A 1 120 ? -9.309 5.167 7.558 1.00 89.25 120 THR A C 1
ATOM 907 O O . THR A 1 120 ? -9.513 6.376 7.638 1.00 89.25 120 THR A O 1
ATOM 910 N N . ALA A 1 121 ? -8.089 4.643 7.469 1.00 89.12 121 ALA A N 1
ATOM 911 C CA . ALA A 1 121 ? -6.850 5.410 7.414 1.00 89.12 121 ALA A CA 1
ATOM 912 C C . ALA A 1 121 ? -6.002 4.974 6.212 1.00 89.12 121 ALA A C 1
ATOM 914 O O . ALA A 1 121 ? -5.986 3.794 5.864 1.00 89.12 121 ALA A O 1
ATOM 915 N N . ALA A 1 122 ? -5.286 5.910 5.589 1.00 88.69 122 ALA A N 1
ATOM 916 C CA . ALA A 1 122 ? -4.340 5.636 4.508 1.00 88.69 122 ALA A CA 1
ATOM 917 C C . ALA A 1 122 ? -2.913 5.980 4.954 1.00 88.69 122 ALA A C 1
ATOM 919 O O . ALA A 1 122 ? -2.697 6.987 5.629 1.00 88.69 122 ALA A O 1
ATOM 920 N N . PHE A 1 123 ? -1.953 5.138 4.574 1.00 87.56 123 PHE A N 1
ATOM 921 C CA . PHE A 1 123 ? -0.559 5.219 4.993 1.00 87.56 123 PHE A CA 1
ATOM 922 C C . PHE A 1 123 ? 0.405 5.031 3.810 1.00 87.56 123 PHE A C 1
ATOM 924 O O . PHE A 1 123 ? 0.191 4.132 2.986 1.00 87.56 123 PHE A O 1
ATOM 931 N N . PRO A 1 124 ? 1.493 5.821 3.745 1.00 84.31 124 PRO A N 1
ATOM 932 C CA . PRO A 1 124 ? 1.843 6.918 4.655 1.00 84.31 124 PRO A CA 1
ATOM 933 C C . PRO A 1 124 ? 0.886 8.113 4.499 1.00 84.31 124 PRO A C 1
ATOM 935 O O . PRO A 1 124 ? 0.405 8.374 3.401 1.00 84.31 124 PRO A O 1
ATOM 938 N N . ASN A 1 125 ? 0.623 8.845 5.585 1.00 76.88 125 ASN A N 1
ATOM 939 C CA . ASN A 1 125 ? -0.265 10.021 5.569 1.00 76.88 125 ASN A CA 1
ATOM 940 C C . ASN A 1 125 ? 0.457 11.347 5.210 1.00 76.88 125 ASN A C 1
ATOM 942 O O . ASN A 1 125 ? -0.181 12.390 5.086 1.00 76.88 125 ASN A O 1
ATOM 946 N N . SER A 1 126 ? 1.784 11.309 5.050 1.00 72.94 126 SER A N 1
ATOM 947 C CA . SER A 1 126 ? 2.646 12.430 4.647 1.00 72.94 126 SER A CA 1
ATOM 948 C C . SER A 1 126 ? 2.904 12.428 3.135 1.00 72.94 126 SER A C 1
ATOM 950 O O . SER A 1 126 ? 2.657 11.423 2.487 1.00 72.94 126 SER A O 1
ATOM 952 N N . ASN A 1 127 ? 3.463 13.494 2.553 1.00 61.94 127 ASN A N 1
ATOM 953 C CA . ASN A 1 127 ? 3.808 13.514 1.120 1.00 61.94 127 ASN A CA 1
ATOM 954 C C . ASN A 1 127 ? 5.071 12.684 0.813 1.00 61.94 127 ASN A C 1
ATOM 956 O O . ASN A 1 127 ? 6.088 12.834 1.486 1.00 61.94 127 ASN A O 1
ATOM 960 N N . GLY A 1 128 ? 5.015 11.843 -0.225 1.00 58.69 128 GLY A N 1
ATOM 961 C CA . GLY A 1 128 ? 6.179 11.139 -0.783 1.00 58.69 128 GLY A CA 1
ATOM 962 C C . GLY A 1 128 ? 6.807 11.864 -1.981 1.00 58.69 128 GLY A C 1
ATOM 963 O O . GLY A 1 128 ? 6.369 12.951 -2.364 1.00 58.69 128 GLY A O 1
ATOM 964 N N . GLN A 1 129 ? 7.800 11.230 -2.615 1.00 61.88 129 GLN A N 1
ATOM 965 C CA . GLN A 1 129 ? 8.391 11.705 -3.875 1.00 61.88 129 GLN A CA 1
ATOM 966 C C . GLN A 1 129 ? 7.291 11.899 -4.936 1.00 61.88 129 GLN A C 1
ATOM 968 O O . GLN A 1 129 ? 6.383 11.074 -5.048 1.00 61.88 129 GLN A O 1
ATOM 973 N N . TYR A 1 130 ? 7.339 13.010 -5.681 1.00 66.06 130 TYR A N 1
ATOM 974 C CA . TYR A 1 130 ? 6.282 13.427 -6.623 1.00 66.06 130 TYR A CA 1
ATOM 975 C C . TYR A 1 130 ? 4.863 13.423 -6.015 1.00 66.06 130 TYR A C 1
ATOM 977 O O . TYR A 1 130 ? 3.893 13.039 -6.668 1.00 66.06 130 TYR A O 1
ATOM 985 N N . SER A 1 131 ? 4.748 13.804 -4.738 1.00 64.38 131 SER A N 1
ATOM 986 C CA . SER A 1 131 ? 3.496 13.796 -3.964 1.00 64.38 131 SER A CA 1
ATOM 987 C C . SER A 1 131 ? 2.812 12.424 -3.881 1.00 64.38 131 SER A C 1
ATOM 989 O O . SER A 1 131 ? 1.613 12.348 -3.629 1.00 64.38 131 SER A O 1
ATOM 991 N N . SER A 1 132 ? 3.563 11.333 -4.073 1.00 70.25 132 SER A N 1
ATOM 992 C CA . SER A 1 132 ? 3.048 9.960 -4.075 1.00 70.25 132 SER A CA 1
ATOM 993 C C . SER A 1 132 ? 3.605 9.155 -2.894 1.00 70.25 132 SER A C 1
ATOM 995 O O . SER A 1 132 ? 4.670 8.536 -3.004 1.00 70.25 132 SER A O 1
ATOM 997 N N . PRO A 1 133 ? 2.923 9.155 -1.735 1.00 74.06 133 PRO A N 1
ATOM 998 C CA . PRO A 1 133 ? 3.372 8.417 -0.565 1.00 74.06 133 PRO A CA 1
ATOM 999 C C . PRO A 1 133 ? 3.072 6.926 -0.691 1.00 74.06 133 PRO A C 1
ATOM 1001 O O . PRO A 1 133 ? 1.942 6.462 -0.583 1.00 74.06 133 PRO A O 1
ATOM 1004 N N . SER A 1 134 ? 4.136 6.172 -0.915 1.00 84.75 134 SER A N 1
ATOM 1005 C CA . SER A 1 134 ? 4.185 4.712 -0.956 1.00 84.75 134 SER A CA 1
ATOM 1006 C C . SER A 1 134 ? 4.991 4.215 0.238 1.00 84.75 134 SER A C 1
ATOM 1008 O O . SER A 1 134 ? 5.961 4.874 0.584 1.00 84.75 134 SER A O 1
ATOM 1010 N N . LEU A 1 135 ? 4.592 3.089 0.842 1.00 84.81 135 LEU A N 1
ATOM 1011 C CA . LEU A 1 135 ? 5.313 2.337 1.888 1.00 84.81 135 LEU A CA 1
ATOM 1012 C C . LEU A 1 135 ? 6.376 1.391 1.312 1.00 84.81 135 LEU A C 1
ATOM 1014 O O . LEU A 1 135 ? 7.357 1.040 1.968 1.00 84.81 135 LEU A O 1
ATOM 1018 N N . PHE A 1 136 ? 6.113 0.894 0.105 1.00 88.38 136 PHE A N 1
ATOM 1019 C CA . PHE A 1 136 ? 6.917 -0.107 -0.581 1.00 88.38 136 PHE A CA 1
ATOM 1020 C C . PHE A 1 136 ? 7.079 0.316 -2.036 1.00 88.38 136 PHE A C 1
ATOM 1022 O O . PHE A 1 136 ? 6.107 0.735 -2.667 1.00 88.38 136 PHE A O 1
ATOM 1029 N N . ASN A 1 137 ? 8.288 0.183 -2.576 1.00 89.25 137 ASN A N 1
ATOM 1030 C CA . ASN A 1 137 ? 8.586 0.589 -3.944 1.00 89.25 137 ASN A CA 1
ATOM 1031 C C . ASN A 1 137 ? 9.083 -0.595 -4.751 1.00 89.25 137 ASN A C 1
ATOM 1033 O O . ASN A 1 137 ? 10.003 -1.299 -4.330 1.00 89.25 137 ASN A O 1
ATOM 1037 N N . PHE A 1 138 ? 8.488 -0.778 -5.923 1.00 92.25 138 PHE A N 1
ATOM 1038 C CA . PHE A 1 138 ? 8.863 -1.808 -6.873 1.00 92.25 138 PHE A CA 1
ATOM 1039 C C . PHE A 1 138 ? 9.319 -1.167 -8.178 1.00 92.25 138 PHE A C 1
ATOM 1041 O O . PHE A 1 138 ? 8.713 -0.208 -8.651 1.00 92.25 138 PHE A O 1
ATOM 1048 N N . TYR A 1 139 ? 10.387 -1.707 -8.753 1.00 92.31 139 TYR A N 1
ATOM 1049 C CA . TYR A 1 139 ? 11.058 -1.158 -9.922 1.00 92.31 139 TYR A CA 1
ATOM 1050 C C . TYR A 1 139 ? 11.277 -2.230 -10.981 1.00 92.31 139 TYR A C 1
ATOM 1052 O O . TYR A 1 139 ? 11.441 -3.410 -10.667 1.00 92.31 139 TYR A O 1
ATOM 1060 N N . SER A 1 140 ? 11.347 -1.811 -12.239 1.00 93.38 140 SER A N 1
ATOM 1061 C CA . SER A 1 140 ? 11.833 -2.644 -13.336 1.00 93.38 140 SER A CA 1
ATOM 1062 C C . SER A 1 140 ? 12.453 -1.773 -14.426 1.00 93.38 140 SER A C 1
ATOM 1064 O O . SER A 1 140 ? 11.956 -0.681 -14.703 1.00 93.38 140 SER A O 1
ATOM 1066 N N . GLN A 1 141 ? 13.541 -2.244 -15.030 1.00 92.94 141 GLN A N 1
ATOM 1067 C CA . GLN A 1 141 ? 14.291 -1.492 -16.034 1.00 92.94 141 GLN A CA 1
ATOM 1068 C C . GLN A 1 141 ? 13.739 -1.754 -17.440 1.00 92.94 141 GLN A C 1
ATOM 1070 O O . GLN A 1 141 ? 13.490 -2.899 -17.821 1.00 92.94 141 GLN A O 1
ATOM 1075 N N . VAL A 1 142 ? 13.602 -0.694 -18.230 1.00 92.19 142 VAL A N 1
ATOM 1076 C CA . VAL A 1 142 ? 13.219 -0.722 -19.646 1.00 92.19 142 VAL A CA 1
ATOM 1077 C C . VAL A 1 142 ? 14.181 0.139 -20.473 1.00 92.19 142 VAL A C 1
ATOM 1079 O O . VAL A 1 142 ? 14.951 0.926 -19.928 1.00 92.19 142 VAL A O 1
ATOM 1082 N N . THR A 1 143 ? 14.130 0.009 -21.799 1.00 90.50 143 THR A N 1
ATOM 1083 C CA . THR A 1 143 ? 14.992 0.739 -22.753 1.00 90.50 143 THR A CA 1
ATOM 1084 C C . THR A 1 143 ? 14.366 2.018 -23.325 1.00 90.50 143 THR A C 1
ATOM 1086 O O . THR A 1 143 ? 14.969 2.673 -24.171 1.00 90.50 143 THR A O 1
ATOM 1089 N N . SER A 1 144 ? 13.133 2.350 -22.929 1.00 89.00 144 SER A N 1
ATOM 1090 C CA . SER A 1 144 ? 12.435 3.576 -23.327 1.00 89.00 144 SER A CA 1
ATOM 1091 C C . SER A 1 144 ? 11.245 3.852 -22.410 1.00 89.00 144 SER A C 1
ATOM 1093 O O . SER A 1 144 ? 10.549 2.926 -21.991 1.00 89.00 144 SER A O 1
ATOM 1095 N N . LEU A 1 145 ? 10.965 5.133 -22.161 1.00 88.25 145 LEU A N 1
ATOM 1096 C CA . LEU A 1 145 ? 9.852 5.601 -21.331 1.00 88.25 145 LEU A CA 1
ATOM 1097 C C . LEU A 1 145 ? 8.485 5.044 -21.771 1.00 88.25 145 LEU A C 1
ATOM 1099 O O . LEU A 1 145 ? 7.650 4.721 -20.927 1.00 88.25 145 LEU A O 1
ATOM 1103 N N . SER A 1 146 ? 8.257 4.878 -23.078 1.00 88.75 146 SER A N 1
ATOM 1104 C CA . SER A 1 146 ? 6.983 4.371 -23.613 1.00 88.75 146 SE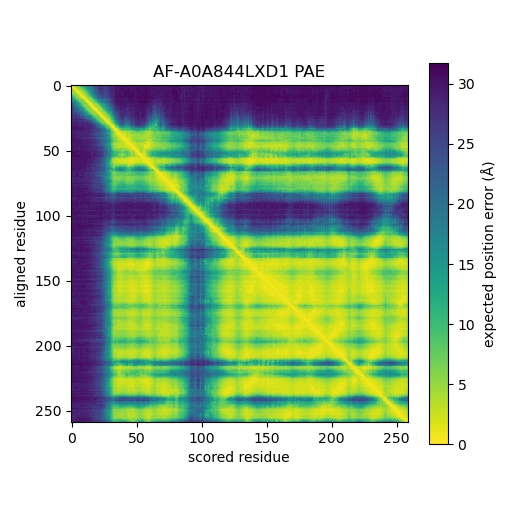R A CA 1
ATOM 1105 C C . SER A 1 146 ? 6.629 2.958 -23.130 1.00 88.75 146 SER A C 1
ATOM 1107 O O . SER A 1 146 ? 5.459 2.580 -23.148 1.00 88.75 146 SER A O 1
ATOM 1109 N N . LEU A 1 147 ? 7.614 2.187 -22.662 1.00 90.25 147 LEU A N 1
ATOM 1110 C CA . LEU A 1 147 ? 7.420 0.836 -22.141 1.00 90.25 147 LEU A CA 1
ATOM 1111 C C . LEU A 1 147 ? 6.946 0.817 -20.679 1.00 90.25 147 LEU A C 1
ATOM 1113 O O . LEU A 1 147 ? 6.461 -0.220 -20.220 1.00 90.25 147 LEU A O 1
ATOM 1117 N N . CYS A 1 148 ? 7.040 1.931 -19.940 1.00 90.25 148 CYS A N 1
ATOM 1118 C CA . CYS A 1 148 ? 6.715 1.926 -18.514 1.00 90.25 148 CYS A CA 1
ATOM 1119 C C . CYS A 1 148 ? 5.239 1.650 -18.220 1.00 90.25 148 CYS A C 1
ATOM 1121 O O . CYS A 1 148 ? 4.970 0.902 -17.289 1.00 90.25 148 CYS A O 1
ATOM 1123 N N . THR A 1 149 ? 4.280 2.125 -19.018 1.00 89.50 149 THR A N 1
ATOM 1124 C CA . THR A 1 149 ? 2.849 1.823 -18.795 1.00 89.50 149 THR A CA 1
ATOM 1125 C C . THR A 1 149 ? 2.574 0.312 -18.796 1.00 89.50 149 THR A C 1
ATOM 1127 O O . THR A 1 149 ? 1.906 -0.223 -17.903 1.00 89.50 149 THR A O 1
ATOM 1130 N N . THR A 1 150 ? 3.158 -0.408 -19.758 1.00 91.19 150 THR A N 1
ATOM 1131 C CA . THR A 1 150 ? 3.095 -1.874 -19.823 1.00 91.19 150 THR A CA 1
ATO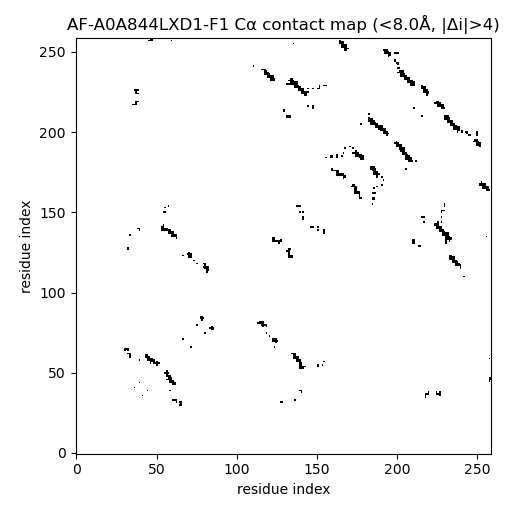M 1132 C C . THR A 1 150 ? 3.846 -2.501 -18.652 1.00 91.19 150 THR A C 1
ATOM 1134 O O . THR A 1 150 ? 3.325 -3.400 -17.997 1.00 91.19 150 THR A O 1
ATOM 1137 N N . GLN A 1 151 ? 5.038 -1.998 -18.321 1.00 92.31 151 GLN A N 1
ATOM 1138 C CA . GLN A 1 151 ? 5.860 -2.585 -17.264 1.00 92.31 151 GLN A CA 1
ATOM 1139 C C . GLN A 1 151 ? 5.285 -2.389 -15.853 1.00 92.31 151 GLN A C 1
ATOM 1141 O O . GLN A 1 151 ? 5.376 -3.297 -15.030 1.00 92.31 151 GLN A O 1
ATOM 1146 N N . ILE A 1 152 ? 4.613 -1.271 -15.577 1.00 92.12 152 ILE A N 1
ATOM 1147 C CA . ILE A 1 152 ? 3.844 -1.047 -14.343 1.00 92.12 152 ILE A CA 1
ATOM 1148 C C . ILE A 1 152 ? 2.701 -2.065 -14.235 1.00 92.12 152 ILE A C 1
ATOM 1150 O O . ILE A 1 152 ? 2.474 -2.628 -13.163 1.00 92.12 152 ILE A O 1
ATOM 1154 N N . THR A 1 153 ? 2.044 -2.392 -15.353 1.00 91.81 153 THR A N 1
ATOM 1155 C CA . THR A 1 153 ? 1.030 -3.459 -15.410 1.00 91.81 153 THR A CA 1
ATOM 1156 C C . THR A 1 153 ? 1.644 -4.835 -15.117 1.00 91.81 153 THR A C 1
ATOM 1158 O O . THR A 1 153 ? 1.072 -5.606 -14.342 1.00 91.81 153 THR A O 1
ATOM 1161 N N . THR A 1 154 ? 2.839 -5.128 -15.643 1.00 93.12 154 THR A N 1
ATOM 1162 C CA . THR A 1 154 ? 3.612 -6.347 -15.329 1.00 93.12 154 THR A CA 1
ATOM 1163 C C . THR A 1 154 ? 3.958 -6.445 -13.841 1.00 93.12 154 THR A C 1
ATOM 1165 O O . THR A 1 154 ? 3.655 -7.461 -13.214 1.00 93.12 154 THR A O 1
ATOM 1168 N N . ILE A 1 155 ? 4.529 -5.386 -13.248 1.00 94.75 155 ILE A N 1
ATOM 1169 C CA . ILE A 1 155 ? 4.865 -5.338 -11.814 1.00 94.75 155 ILE A CA 1
ATOM 1170 C C . ILE A 1 155 ? 3.599 -5.563 -10.980 1.00 94.75 155 ILE A C 1
ATOM 1172 O O . ILE A 1 155 ? 3.574 -6.434 -10.113 1.00 94.75 155 ILE A O 1
ATOM 1176 N N . LYS A 1 156 ? 2.513 -4.840 -11.274 1.00 94.12 156 LYS A N 1
ATOM 1177 C CA . LYS A 1 156 ? 1.240 -4.974 -10.559 1.00 94.12 156 LYS A CA 1
ATOM 1178 C C . LYS A 1 156 ? 0.675 -6.398 -10.627 1.00 94.12 156 LYS A C 1
ATOM 1180 O O . LYS A 1 156 ? 0.187 -6.915 -9.622 1.00 94.12 156 LYS A O 1
ATOM 1185 N N . THR A 1 157 ? 0.742 -7.025 -11.800 1.00 94.38 157 THR A N 1
ATOM 1186 C CA . THR A 1 157 ? 0.262 -8.397 -12.023 1.00 94.38 157 THR A CA 1
ATOM 1187 C C . THR A 1 157 ? 1.080 -9.391 -11.204 1.00 94.38 157 THR A C 1
ATOM 1189 O O . THR A 1 157 ? 0.505 -10.202 -10.482 1.00 94.38 157 THR A O 1
ATOM 1192 N N . TYR A 1 158 ? 2.411 -9.259 -11.212 1.00 95.06 158 TYR A N 1
ATOM 1193 C CA . TYR A 1 158 ? 3.296 -10.047 -10.357 1.00 95.06 158 TYR A CA 1
ATOM 1194 C C . TYR A 1 158 ? 2.940 -9.902 -8.866 1.00 95.06 158 TYR A C 1
ATOM 1196 O O . TYR A 1 158 ? 2.793 -10.915 -8.182 1.00 95.06 158 TYR A O 1
ATOM 1204 N N . LEU A 1 159 ? 2.733 -8.676 -8.366 1.00 95.69 159 LEU A N 1
ATOM 1205 C CA . LEU A 1 159 ? 2.384 -8.434 -6.959 1.00 95.69 159 LEU A CA 1
ATOM 1206 C C . LEU A 1 159 ? 1.015 -9.022 -6.571 1.00 95.69 159 LEU A C 1
ATOM 1208 O O . LEU A 1 159 ? 0.857 -9.508 -5.455 1.00 95.69 159 LEU A O 1
ATOM 1212 N N . ARG A 1 160 ? 0.038 -9.026 -7.488 1.00 95.94 160 ARG A N 1
ATOM 1213 C CA . ARG A 1 160 ? -1.269 -9.682 -7.295 1.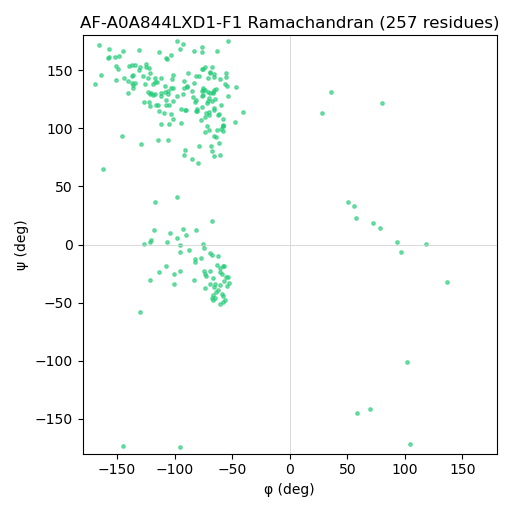00 95.94 160 ARG A CA 1
ATOM 1214 C C . ARG A 1 160 ? -1.147 -11.203 -7.230 1.00 95.94 160 ARG A C 1
ATOM 1216 O O . ARG A 1 160 ? -1.735 -11.819 -6.342 1.00 95.94 160 ARG A O 1
ATOM 1223 N N . SER A 1 161 ? -0.382 -11.803 -8.141 1.00 95.38 161 SER A N 1
ATOM 1224 C CA . SER A 1 161 ? -0.135 -13.253 -8.181 1.00 95.38 161 SER A CA 1
ATOM 1225 C C . SER A 1 161 ? 0.732 -13.754 -7.021 1.00 95.38 161 SER A C 1
ATOM 1227 O O . SER A 1 161 ? 0.648 -14.925 -6.670 1.00 95.38 161 SER A O 1
ATOM 1229 N N . ASN A 1 162 ? 1.530 -12.875 -6.408 1.00 95.25 162 ASN A N 1
ATOM 1230 C CA . ASN A 1 162 ? 2.413 -13.176 -5.278 1.00 95.25 162 ASN A CA 1
ATOM 1231 C C . ASN A 1 162 ? 1.998 -12.381 -4.028 1.00 95.25 162 ASN A C 1
ATOM 1233 O O . ASN A 1 162 ? 2.841 -11.916 -3.267 1.00 95.25 162 ASN A O 1
ATOM 1237 N N . ALA A 1 163 ? 0.691 -12.193 -3.808 1.00 95.94 163 ALA A N 1
ATOM 1238 C CA . ALA A 1 163 ? 0.168 -11.372 -2.709 1.00 95.94 163 ALA A CA 1
ATOM 1239 C C . ALA A 1 163 ? 0.684 -11.800 -1.319 1.00 95.94 163 ALA A C 1
ATOM 1241 O O . ALA A 1 163 ? 0.848 -10.967 -0.430 1.00 95.94 163 ALA A O 1
ATOM 1242 N N . ASN A 1 164 ? 1.025 -13.079 -1.153 1.00 93.50 164 ASN A N 1
ATOM 1243 C CA . ASN A 1 164 ? 1.601 -13.646 0.063 1.00 93.50 164 ASN A CA 1
ATOM 1244 C C . ASN A 1 164 ? 2.974 -13.066 0.462 1.00 93.50 164 ASN A C 1
ATOM 1246 O O . ASN A 1 164 ? 3.422 -13.354 1.572 1.00 93.50 164 ASN A O 1
ATOM 1250 N N . ILE A 1 165 ? 3.642 -12.266 -0.382 1.00 91.88 165 ILE A N 1
ATOM 1251 C CA . ILE A 1 165 ? 4.841 -11.509 0.023 1.00 91.88 165 ILE A CA 1
ATOM 1252 C C . ILE A 1 165 ? 4.512 -10.422 1.053 1.00 91.88 165 ILE A C 1
ATOM 1254 O O . ILE A 1 165 ? 5.364 -10.103 1.878 1.00 91.88 165 ILE A O 1
ATOM 1258 N N . PHE A 1 166 ? 3.296 -9.864 1.043 1.00 94.31 166 PHE A N 1
ATOM 1259 C CA . PHE A 1 166 ? 2.871 -8.867 2.025 1.00 94.31 166 PHE A CA 1
ATOM 1260 C C . PHE A 1 166 ? 2.400 -9.568 3.302 1.00 94.31 166 PHE A C 1
ATOM 1262 O O . PHE A 1 166 ? 1.487 -10.398 3.260 1.00 94.31 166 PHE A O 1
ATOM 1269 N N . LYS A 1 167 ? 3.015 -9.246 4.446 1.00 92.75 167 LYS A N 1
ATOM 1270 C CA . LYS A 1 167 ? 2.748 -9.919 5.728 1.00 92.75 167 LYS A CA 1
ATOM 1271 C C . LYS A 1 167 ? 2.709 -8.959 6.910 1.00 92.75 167 LYS A C 1
ATOM 1273 O O . LYS A 1 167 ? 3.387 -7.933 6.899 1.00 92.75 167 LYS A O 1
ATOM 1278 N N . THR A 1 168 ? 1.978 -9.331 7.960 1.00 90.62 168 THR A N 1
ATOM 1279 C CA . THR A 1 168 ? 2.161 -8.747 9.299 1.00 90.62 168 THR A CA 1
ATOM 1280 C C . THR A 1 168 ? 3.370 -9.366 10.009 1.00 90.62 168 THR A C 1
ATOM 1282 O O . THR A 1 168 ? 3.653 -10.555 9.859 1.00 90.62 168 THR A O 1
ATOM 1285 N N . ILE A 1 169 ? 4.079 -8.561 10.799 1.00 81.88 169 ILE A N 1
ATOM 1286 C CA . ILE A 1 169 ? 5.238 -8.958 11.610 1.00 81.88 169 ILE A CA 1
ATOM 1287 C C . ILE A 1 169 ? 4.783 -9.092 13.071 1.00 81.88 169 ILE A C 1
ATOM 1289 O O . ILE A 1 169 ? 4.075 -8.225 13.583 1.00 81.88 169 ILE A O 1
ATOM 1293 N N . GLY A 1 170 ? 5.184 -10.173 13.746 1.00 81.44 170 GLY A N 1
ATOM 1294 C CA . GLY A 1 170 ? 4.664 -10.559 15.063 1.00 81.44 170 GLY A CA 1
ATOM 1295 C C . GLY A 1 170 ? 3.643 -11.684 14.913 1.00 81.44 170 GLY A C 1
ATOM 1296 O O . GLY A 1 170 ? 4.029 -12.828 14.686 1.00 81.44 170 GLY A O 1
ATOM 1297 N N . ILE A 1 171 ? 2.347 -11.370 14.978 1.00 82.94 171 ILE A N 1
ATOM 1298 C CA . ILE A 1 171 ? 1.292 -12.319 14.587 1.00 82.94 171 ILE A CA 1
ATOM 1299 C C . ILE A 1 171 ? 1.304 -12.409 13.057 1.00 82.94 171 ILE A C 1
ATOM 1301 O O . ILE A 1 171 ? 0.765 -11.535 12.377 1.00 82.94 171 ILE A O 1
ATOM 1305 N N . VAL A 1 172 ? 1.981 -13.419 12.507 1.00 87.44 172 VAL A N 1
ATOM 1306 C CA . VAL A 1 172 ? 2.207 -13.540 11.059 1.00 87.44 172 VAL A CA 1
ATOM 1307 C C . VAL A 1 172 ? 0.922 -13.939 10.338 1.00 87.44 172 VAL A C 1
ATOM 1309 O O . VAL A 1 172 ? 0.440 -15.061 10.458 1.00 87.44 172 VAL A O 1
ATOM 1312 N N . GLN A 1 173 ? 0.401 -13.020 9.530 1.00 93.25 173 GLN A N 1
ATOM 1313 C CA . GLN A 1 173 ? -0.701 -13.237 8.597 1.00 93.25 173 GLN A CA 1
ATOM 1314 C C . GLN A 1 173 ? -0.208 -12.801 7.219 1.00 93.25 173 GLN A C 1
ATOM 1316 O O . GLN A 1 173 ? 0.486 -11.790 7.105 1.00 93.25 173 GLN A O 1
ATOM 1321 N N . SER A 1 174 ? -0.537 -13.568 6.182 1.00 94.56 174 SER A N 1
ATOM 1322 C CA . SER A 1 174 ? -0.146 -13.256 4.801 1.00 94.56 174 SER A CA 1
ATOM 1323 C C . SER A 1 174 ? -1.321 -12.653 4.047 1.00 94.56 174 SER A C 1
ATOM 1325 O O . SER A 1 174 ? -2.468 -13.038 4.283 1.00 94.56 174 SER A O 1
ATOM 1327 N N . ALA A 1 175 ? -1.047 -11.720 3.140 1.00 97.00 175 ALA A N 1
ATOM 1328 C CA . ALA A 1 175 ? -2.084 -11.148 2.301 1.00 97.00 175 ALA A CA 1
ATOM 1329 C C . ALA A 1 175 ? -2.539 -12.131 1.213 1.00 97.00 175 ALA A C 1
ATOM 1331 O O . ALA A 1 175 ? -1.785 -12.987 0.747 1.00 97.00 175 ALA A O 1
ATOM 1332 N N . VAL A 1 176 ? -3.790 -11.969 0.796 1.00 97.44 176 VAL A N 1
ATOM 1333 C CA . VAL A 1 176 ? -4.386 -12.615 -0.377 1.00 97.44 176 VAL A CA 1
ATOM 1334 C C . VAL A 1 176 ? -4.549 -11.588 -1.493 1.00 97.44 176 VAL A C 1
ATOM 1336 O O . VAL A 1 176 ? -4.560 -10.385 -1.233 1.00 97.44 176 VAL A O 1
ATOM 1339 N N . THR A 1 177 ? -4.674 -12.037 -2.740 1.00 97.38 177 THR A N 1
ATOM 1340 C CA . THR A 1 177 ? -4.879 -11.153 -3.897 1.00 97.38 177 THR A CA 1
ATOM 1341 C C . THR A 1 177 ? -6.114 -10.267 -3.711 1.00 97.38 177 THR A C 1
ATOM 1343 O O . THR A 1 177 ? -7.163 -10.746 -3.274 1.00 97.38 177 THR A O 1
ATOM 1346 N N . ASP A 1 178 ? -6.011 -8.987 -4.082 1.00 96.06 178 ASP A N 1
ATOM 1347 C CA . ASP A 1 178 ? -7.167 -8.093 -4.166 1.00 96.06 178 ASP A CA 1
ATOM 1348 C C . ASP A 1 178 ? -7.330 -7.488 -5.566 1.00 96.06 178 ASP A C 1
ATOM 1350 O O . ASP A 1 178 ? -6.451 -6.804 -6.097 1.00 96.06 178 ASP A O 1
ATOM 1354 N N . ASN A 1 179 ? -8.510 -7.735 -6.135 1.00 93.56 179 ASN A N 1
ATOM 1355 C CA . ASN A 1 179 ? -8.941 -7.287 -7.458 1.00 93.56 179 ASN A CA 1
ATOM 1356 C C . ASN A 1 179 ? -10.173 -6.365 -7.380 1.00 93.56 179 ASN A C 1
ATOM 1358 O O . ASN A 1 179 ? -10.792 -6.101 -8.406 1.00 93.56 179 ASN A O 1
ATOM 1362 N N . SER A 1 180 ? -10.540 -5.882 -6.184 1.00 93.12 180 SER A N 1
ATOM 1363 C CA . SER A 1 180 ? -11.715 -5.022 -5.967 1.00 93.12 180 SER A CA 1
ATOM 1364 C C . SER A 1 180 ? -11.681 -3.694 -6.738 1.00 93.12 180 SER A C 1
ATOM 1366 O O . SER A 1 180 ? -12.733 -3.127 -7.025 1.00 93.12 180 SER A O 1
ATOM 1368 N N . SER A 1 181 ? -10.494 -3.210 -7.116 1.00 93.50 181 SER A N 1
ATOM 1369 C CA . SER A 1 181 ? -10.319 -2.007 -7.935 1.00 93.50 181 SER A CA 1
ATOM 1370 C C . SER A 1 181 ? -9.128 -2.120 -8.906 1.00 93.50 181 SER A C 1
ATOM 1372 O O . SER A 1 181 ? -8.262 -2.991 -8.736 1.00 93.50 181 SER A O 1
ATOM 1374 N N . PRO A 1 182 ? -9.012 -1.218 -9.902 1.00 90.62 182 PRO A N 1
ATOM 1375 C CA . PRO A 1 182 ? -7.810 -1.08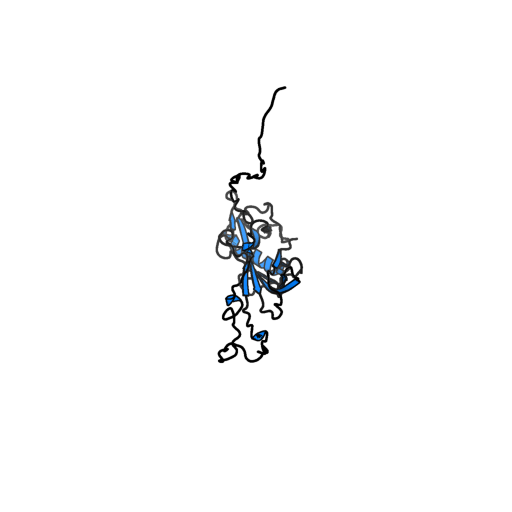6 -10.727 1.00 90.62 182 PRO A CA 1
ATOM 1376 C C . PRO A 1 182 ? -6.536 -0.775 -9.927 1.00 90.62 182 PRO A C 1
ATOM 1378 O O . PRO A 1 182 ? -5.450 -1.143 -10.367 1.00 90.62 182 PRO A O 1
ATOM 1381 N N . ASP A 1 183 ? -6.639 -0.170 -8.738 1.00 91.62 183 ASP A N 1
ATOM 1382 C CA . ASP A 1 183 ? -5.488 0.201 -7.903 1.00 91.62 183 ASP A CA 1
ATOM 1383 C C . ASP A 1 183 ? -5.141 -0.839 -6.825 1.00 91.62 183 ASP A C 1
ATOM 1385 O O . ASP A 1 183 ? -3.968 -0.971 -6.475 1.00 91.62 183 ASP A O 1
ATOM 1389 N N . SER A 1 184 ? -6.083 -1.691 -6.417 1.00 94.50 184 SER A N 1
ATOM 1390 C CA . SER A 1 184 ? -5.864 -2.807 -5.481 1.00 94.50 184 SER A CA 1
ATOM 1391 C C . SER A 1 184 ? -4.751 -3.766 -5.915 1.00 94.50 184 SER A C 1
ATOM 1393 O O . SER A 1 184 ? -4.540 -3.986 -7.115 1.00 94.50 184 SER A O 1
ATOM 1395 N N . ILE A 1 185 ? -4.045 -4.355 -4.948 1.00 97.00 185 ILE A N 1
ATOM 1396 C CA . ILE A 1 185 ? -2.984 -5.351 -5.168 1.00 97.00 185 ILE A CA 1
ATOM 1397 C C . ILE A 1 185 ? -3.217 -6.586 -4.289 1.00 97.00 185 ILE A C 1
ATOM 1399 O O . ILE A 1 185 ? -3.337 -7.703 -4.794 1.00 97.00 185 ILE A O 1
ATOM 1403 N N . ALA A 1 186 ? -3.289 -6.391 -2.975 1.00 97.81 186 ALA A N 1
ATOM 1404 C CA . ALA A 1 186 ? -3.399 -7.466 -1.994 1.00 97.81 186 ALA A CA 1
ATOM 1405 C C . ALA A 1 186 ? -4.139 -6.980 -0.743 1.00 97.81 186 ALA A C 1
ATOM 1407 O O . ALA A 1 186 ? -4.200 -5.777 -0.500 1.00 97.81 186 ALA A O 1
ATOM 1408 N N . LYS A 1 187 ? -4.662 -7.895 0.076 1.00 97.56 187 LYS A N 1
ATOM 1409 C CA . LYS A 1 187 ? -5.287 -7.567 1.365 1.00 97.56 187 LYS A CA 1
ATOM 1410 C C . LYS A 1 187 ? -5.033 -8.612 2.448 1.00 97.56 187 LYS A C 1
ATOM 1412 O O . LYS A 1 187 ? -5.046 -9.810 2.172 1.00 97.56 187 LYS A O 1
ATOM 1417 N N . ILE A 1 188 ? -4.857 -8.170 3.690 1.00 97.12 188 ILE A N 1
ATOM 1418 C CA . ILE A 1 188 ? -4.869 -9.012 4.893 1.00 97.12 188 ILE A CA 1
ATOM 1419 C C . ILE A 1 188 ? -6.217 -8.790 5.574 1.00 97.12 188 ILE A C 1
ATOM 1421 O O . ILE A 1 188 ? -6.487 -7.697 6.070 1.00 97.12 188 ILE A O 1
ATOM 1425 N N . ASN A 1 189 ? -7.070 -9.815 5.580 1.00 94.44 189 ASN A N 1
ATOM 1426 C CA . ASN A 1 189 ? -8.375 -9.738 6.236 1.00 94.44 189 ASN A CA 1
ATOM 1427 C C . ASN A 1 189 ? -8.224 -10.021 7.740 1.00 94.44 189 ASN A C 1
ATOM 1429 O O . ASN A 1 189 ? -7.538 -10.972 8.111 1.00 94.44 189 ASN A O 1
ATOM 1433 N N . ASN A 1 190 ? -8.923 -9.266 8.591 1.00 91.88 190 ASN A N 1
ATOM 1434 C CA . ASN A 1 190 ? -8.940 -9.420 10.054 1.00 91.88 190 ASN A CA 1
ATOM 1435 C C . ASN A 1 190 ? -7.553 -9.368 10.726 1.00 91.88 190 ASN A C 1
ATOM 1437 O O . ASN A 1 190 ? -7.341 -10.027 11.745 1.00 91.88 190 ASN A O 1
ATOM 1441 N N . ALA A 1 191 ? -6.627 -8.578 10.180 1.00 93.06 191 ALA A N 1
ATOM 1442 C CA . ALA A 1 191 ? -5.324 -8.331 10.772 1.00 93.06 191 ALA A CA 1
ATOM 1443 C C . ALA A 1 191 ? -5.458 -7.847 12.225 1.00 93.06 191 ALA A C 1
ATOM 1445 O O . ALA A 1 191 ? -6.172 -6.884 12.514 1.00 93.06 191 ALA A O 1
ATOM 1446 N N . ILE A 1 192 ? -4.752 -8.520 13.133 1.00 91.00 192 ILE A N 1
ATOM 1447 C CA . ILE A 1 192 ? -4.708 -8.160 14.551 1.00 91.00 192 ILE A CA 1
ATOM 1448 C C . ILE A 1 192 ? -3.723 -7.005 14.773 1.00 91.00 192 ILE A C 1
ATOM 1450 O O . ILE A 1 192 ? -2.519 -7.163 14.572 1.00 91.00 192 ILE A O 1
ATOM 1454 N N . LEU A 1 193 ? -4.242 -5.865 15.229 1.00 89.88 193 LEU A N 1
ATOM 1455 C CA . LEU A 1 193 ? -3.461 -4.758 15.783 1.00 89.88 193 LEU A CA 1
ATOM 1456 C C . LEU A 1 193 ? -3.367 -4.948 17.302 1.00 89.88 193 LEU A C 1
ATOM 1458 O O . LEU A 1 193 ? -4.352 -5.325 17.943 1.00 89.88 193 LEU A O 1
ATOM 1462 N N . THR A 1 194 ? -2.206 -4.664 17.889 1.00 88.56 194 THR A N 1
ATOM 1463 C CA . THR A 1 194 ? -1.927 -4.888 19.315 1.00 88.56 194 THR A CA 1
ATOM 1464 C C . THR A 1 194 ? -1.640 -3.583 20.053 1.00 88.56 194 THR A C 1
ATOM 1466 O O . THR A 1 194 ? -1.015 -2.665 19.531 1.00 88.56 194 THR A O 1
ATOM 1469 N N . ASN A 1 195 ? -2.099 -3.499 21.298 1.00 88.31 195 ASN A N 1
ATOM 1470 C CA . ASN A 1 195 ? -1.773 -2.434 22.244 1.00 88.31 195 ASN A CA 1
ATOM 1471 C C . ASN A 1 195 ? -0.729 -2.967 23.249 1.00 88.31 195 ASN A C 1
ATOM 1473 O O . ASN A 1 195 ? -0.855 -4.126 23.659 1.00 88.31 195 ASN A O 1
ATOM 1477 N N . PRO A 1 196 ? 0.270 -2.172 23.691 1.00 85.44 196 PRO A N 1
ATOM 1478 C CA . PRO A 1 196 ? 1.292 -2.615 24.652 1.00 85.44 196 PRO A CA 1
ATOM 1479 C C . PRO A 1 196 ? 0.733 -3.216 25.950 1.00 85.44 196 PRO A C 1
ATOM 1481 O O . PRO A 1 196 ? 1.352 -4.092 26.543 1.00 85.44 196 PRO A O 1
ATOM 1484 N N . ASN A 1 197 ? -0.469 -2.801 26.358 1.00 85.69 197 ASN A N 1
ATOM 1485 C CA . ASN A 1 197 ? -1.176 -3.332 27.521 1.00 85.69 197 ASN A CA 1
ATOM 1486 C C . ASN A 1 197 ? -1.927 -4.650 27.232 1.00 85.69 197 ASN A C 1
ATOM 1488 O O . ASN A 1 197 ? -2.794 -5.034 28.012 1.00 85.69 197 ASN A O 1
ATOM 1492 N N . GLY A 1 198 ? -1.688 -5.322 26.101 1.00 83.25 198 GLY A N 1
ATOM 1493 C CA . GLY A 1 198 ? -2.317 -6.600 25.737 1.00 83.25 198 GLY A CA 1
ATOM 1494 C C . GLY A 1 198 ? -3.748 -6.505 25.192 1.00 83.25 198 GLY A C 1
ATOM 1495 O O . GLY A 1 198 ? -4.442 -7.516 25.128 1.00 83.25 198 GLY A O 1
ATOM 1496 N N . GLY A 1 199 ? -4.216 -5.312 24.814 1.00 84.38 199 GLY A N 1
ATOM 1497 C CA . GLY A 1 199 ? -5.457 -5.166 24.043 1.00 84.38 199 GLY A CA 1
ATOM 1498 C C . GLY A 1 199 ? -5.249 -5.546 22.573 1.00 84.38 199 GLY A C 1
ATOM 1499 O O . GLY A 1 199 ? -4.160 -5.340 22.035 1.00 84.38 199 GLY A O 1
ATOM 1500 N N . THR A 1 200 ? -6.291 -6.038 21.900 1.00 87.25 200 THR A N 1
ATOM 1501 C CA . THR A 1 200 ? -6.279 -6.300 20.449 1.00 87.25 200 THR A CA 1
ATOM 1502 C C . THR A 1 200 ? -7.508 -5.710 19.758 1.00 87.25 200 THR A C 1
ATOM 1504 O O . THR A 1 200 ? -8.562 -5.590 20.377 1.00 87.25 200 THR A O 1
ATOM 1507 N N . ILE A 1 201 ? -7.364 -5.323 18.486 1.00 87.12 201 ILE A N 1
ATOM 1508 C CA . ILE A 1 201 ? -8.474 -4.965 17.584 1.00 87.12 201 ILE A CA 1
ATOM 1509 C C . ILE A 1 201 ? -8.244 -5.589 16.205 1.00 87.12 201 ILE A C 1
ATOM 1511 O O . ILE A 1 201 ? -7.100 -5.846 15.820 1.00 87.12 201 ILE A O 1
ATOM 1515 N N . LYS A 1 202 ? -9.323 -5.827 15.454 1.00 89.00 202 LYS A N 1
ATOM 1516 C CA . LYS A 1 202 ? -9.269 -6.374 14.090 1.00 89.00 202 LYS A CA 1
ATOM 1517 C C . LYS A 1 202 ? -9.463 -5.281 13.043 1.00 89.00 202 LYS A C 1
ATOM 1519 O O . LYS A 1 202 ? -10.394 -4.480 13.125 1.00 89.00 202 LYS A O 1
ATOM 1524 N N . ALA A 1 203 ? -8.629 -5.312 12.012 1.00 91.31 203 ALA A N 1
ATOM 1525 C CA . ALA A 1 203 ? -8.727 -4.433 10.854 1.00 91.31 203 ALA A CA 1
ATOM 1526 C C . ALA A 1 203 ? -8.550 -5.220 9.551 1.00 91.31 203 ALA A C 1
ATOM 1528 O O . ALA A 1 203 ? -7.888 -6.253 9.540 1.00 91.31 203 ALA A O 1
ATOM 1529 N N . ASP A 1 204 ? -9.091 -4.730 8.441 1.00 94.25 204 ASP A N 1
ATOM 1530 C CA . ASP A 1 204 ? -8.634 -5.171 7.119 1.00 94.25 204 ASP A CA 1
ATOM 1531 C C . ASP A 1 204 ? -7.525 -4.221 6.643 1.00 94.25 204 ASP A C 1
ATOM 1533 O O . ASP A 1 204 ? -7.650 -3.004 6.782 1.00 94.25 204 ASP A O 1
ATOM 1537 N N . ILE A 1 205 ? -6.429 -4.769 6.111 1.00 95.94 205 ILE A N 1
ATOM 1538 C CA . ILE A 1 205 ? -5.305 -3.995 5.559 1.00 95.94 205 ILE A CA 1
ATOM 1539 C C . ILE A 1 205 ? -5.242 -4.248 4.057 1.00 95.94 205 ILE A C 1
ATOM 1541 O O . ILE A 1 205 ? -4.947 -5.367 3.642 1.00 95.94 205 ILE A O 1
ATOM 1545 N N . SER A 1 206 ? -5.479 -3.221 3.249 1.00 96.81 206 SER A N 1
ATOM 1546 C CA . SER A 1 206 ? -5.445 -3.272 1.784 1.00 96.81 206 SER A CA 1
ATOM 1547 C C . SER A 1 206 ? -4.187 -2.591 1.252 1.00 96.81 206 SER A C 1
ATOM 1549 O O . SER A 1 206 ? -3.911 -1.448 1.601 1.00 96.81 206 SER A O 1
ATOM 1551 N N . PHE A 1 207 ? -3.439 -3.257 0.377 1.00 95.62 207 PHE A N 1
ATOM 1552 C CA . PHE A 1 207 ? -2.268 -2.715 -0.314 1.00 95.62 207 PHE A CA 1
ATOM 1553 C C . PHE A 1 207 ? -2.659 -2.245 -1.718 1.00 95.62 207 PHE A C 1
ATOM 1555 O O . PHE A 1 207 ? -3.272 -2.997 -2.485 1.00 95.62 207 PHE A O 1
ATOM 1562 N N . MET A 1 208 ? -2.317 -1.000 -2.056 1.00 93.81 208 MET A N 1
ATOM 1563 C CA . MET A 1 208 ? -2.819 -0.301 -3.245 1.00 93.81 208 MET A CA 1
ATOM 1564 C C . MET A 1 208 ? -1.705 0.442 -3.987 1.00 93.81 208 MET A C 1
ATOM 1566 O O . MET A 1 208 ? -0.790 0.979 -3.370 1.00 93.81 208 MET A O 1
ATOM 1570 N N . HIS A 1 209 ? -1.807 0.506 -5.312 1.00 92.50 209 HIS A N 1
ATOM 1571 C CA . HIS A 1 209 ? -0.969 1.348 -6.168 1.00 92.50 209 HIS A CA 1
ATOM 1572 C C . HIS A 1 209 ? -1.320 2.830 -5.955 1.00 92.50 209 HIS A C 1
ATOM 1574 O O . HIS A 1 209 ? -2.488 3.193 -6.063 1.00 92.50 209 HIS A O 1
ATOM 1580 N N . VAL A 1 210 ? -0.328 3.674 -5.645 1.00 86.88 210 VAL A N 1
ATOM 1581 C CA . VAL A 1 210 ? -0.565 5.079 -5.234 1.00 86.88 210 VAL A CA 1
ATOM 1582 C C . VAL A 1 210 ? -0.058 6.140 -6.214 1.00 86.88 210 VAL A C 1
ATOM 1584 O O . VAL A 1 210 ? -0.592 7.243 -6.230 1.00 86.88 210 VAL A O 1
ATOM 1587 N N . ASN A 1 211 ? 0.926 5.836 -7.065 1.00 83.12 211 ASN A N 1
ATOM 1588 C CA . ASN A 1 211 ? 1.517 6.782 -8.023 1.00 83.12 211 ASN A CA 1
ATOM 1589 C C . ASN A 1 211 ? 0.917 6.636 -9.439 1.00 83.12 211 ASN A C 1
ATOM 1591 O O . ASN A 1 211 ? 1.617 6.689 -10.449 1.00 83.12 211 ASN A O 1
ATOM 1595 N N . ASN A 1 212 ? -0.401 6.437 -9.544 1.00 72.94 212 ASN A N 1
ATOM 1596 C CA . ASN A 1 212 ? -1.048 6.012 -10.792 1.00 72.94 212 ASN A CA 1
ATOM 1597 C C . ASN A 1 212 ? -1.186 7.088 -11.899 1.00 72.94 212 ASN A C 1
ATOM 1599 O O . ASN A 1 212 ? -1.645 6.753 -12.990 1.00 72.94 212 ASN A O 1
ATOM 1603 N N . LYS A 1 213 ? -0.781 8.347 -11.657 1.00 65.69 213 LYS A N 1
ATOM 1604 C CA . LYS A 1 213 ? -1.029 9.493 -12.566 1.00 65.69 213 LYS A CA 1
ATOM 1605 C C . LYS A 1 213 ? 0.209 10.232 -13.085 1.00 65.69 213 LYS A C 1
ATOM 1607 O O . LYS A 1 213 ? 0.156 10.750 -14.195 1.00 65.69 213 LYS A O 1
ATOM 1612 N N . THR A 1 214 ? 1.306 10.300 -12.331 1.00 62.03 214 THR A N 1
ATOM 1613 C CA . THR A 1 214 ? 2.524 11.040 -12.716 1.00 62.03 214 THR A CA 1
ATOM 1614 C C . THR A 1 214 ? 3.775 10.415 -12.100 1.00 62.03 214 THR A C 1
ATOM 1616 O O . THR A 1 214 ? 3.717 9.792 -11.045 1.00 62.03 214 THR A O 1
ATOM 1619 N N . GLY A 1 215 ? 4.927 10.597 -12.755 1.00 61.94 215 GLY A N 1
ATOM 1620 C CA . GLY A 1 215 ? 6.236 10.306 -12.157 1.00 61.94 215 GLY A CA 1
ATOM 1621 C C . GLY A 1 215 ? 6.588 8.826 -11.974 1.00 61.94 215 GLY A C 1
ATOM 1622 O O . GLY A 1 215 ? 7.498 8.543 -11.212 1.00 61.94 215 GLY A O 1
ATOM 1623 N N . GLN A 1 216 ? 5.925 7.886 -12.661 1.00 75.56 216 GLN A N 1
ATOM 1624 C CA . GLN A 1 216 ? 6.166 6.426 -12.584 1.00 75.56 216 GLN A CA 1
ATOM 1625 C C . GLN A 1 216 ? 7.523 5.956 -13.144 1.00 75.56 216 GLN A C 1
ATOM 1627 O O . GLN A 1 216 ? 7.662 4.797 -13.538 1.00 75.56 216 GLN A O 1
ATOM 1632 N N . TYR A 1 217 ? 8.515 6.832 -13.268 1.00 86.62 217 TYR A N 1
ATOM 1633 C CA . TYR A 1 217 ? 9.787 6.481 -13.876 1.00 86.62 217 TYR A CA 1
ATOM 1634 C C . TYR A 1 217 ? 10.923 7.407 -13.459 1.00 86.62 217 TYR A C 1
ATOM 1636 O O . TYR A 1 217 ? 10.716 8.556 -13.072 1.00 86.62 217 TYR A O 1
ATOM 1644 N N . PHE A 1 218 ? 12.134 6.897 -13.643 1.00 86.56 218 PHE A N 1
ATOM 1645 C CA . PHE A 1 218 ? 13.386 7.610 -13.463 1.00 86.56 218 PHE A CA 1
ATOM 1646 C C . PHE A 1 218 ? 14.313 7.287 -14.641 1.00 86.56 218 PHE A C 1
ATOM 1648 O O . PHE A 1 218 ? 14.423 6.126 -15.031 1.00 86.56 218 PHE A O 1
ATOM 1655 N N . SER A 1 219 ? 14.965 8.292 -15.226 1.00 84.12 219 SER A N 1
ATOM 1656 C CA . SER A 1 219 ? 15.842 8.125 -16.396 1.00 84.12 219 SER A CA 1
ATOM 1657 C C . SER A 1 219 ? 17.263 8.557 -16.048 1.00 84.12 219 SER A C 1
ATOM 1659 O O . SER A 1 219 ? 17.440 9.664 -15.542 1.00 84.12 219 SER A O 1
ATOM 1661 N N . ASP A 1 220 ? 18.268 7.719 -16.321 1.00 79.88 220 ASP A N 1
ATOM 1662 C CA . ASP A 1 220 ? 19.679 8.127 -16.210 1.00 79.88 220 ASP A CA 1
ATOM 1663 C C . ASP A 1 220 ? 20.002 9.094 -17.363 1.00 79.88 220 ASP A C 1
ATOM 1665 O O . ASP A 1 220 ? 19.874 8.692 -18.519 1.00 79.88 220 ASP A O 1
ATOM 1669 N N . PRO A 1 221 ? 20.463 10.335 -17.116 1.00 76.31 221 PRO A N 1
ATOM 1670 C CA . PRO A 1 221 ? 20.869 11.247 -18.190 1.00 76.31 221 PRO A CA 1
ATOM 1671 C C . PRO A 1 221 ? 21.976 10.692 -19.106 1.00 76.31 221 PRO A C 1
ATOM 1673 O O . PRO A 1 221 ? 22.161 11.184 -20.215 1.00 76.31 221 PRO A O 1
ATOM 1676 N N . ASN A 1 222 ? 22.711 9.675 -18.646 1.00 82.75 222 ASN A N 1
ATOM 1677 C CA . ASN A 1 222 ? 23.835 9.044 -19.338 1.00 82.75 222 ASN A CA 1
ATOM 1678 C C . ASN A 1 222 ? 23.472 7.672 -19.939 1.00 82.75 222 ASN A C 1
ATOM 1680 O O . ASN A 1 222 ? 24.362 6.916 -20.332 1.00 82.75 222 ASN A O 1
ATOM 1684 N N . SER A 1 223 ? 22.188 7.293 -19.968 1.00 81.00 223 SER A N 1
ATOM 1685 C CA . SER A 1 223 ? 21.755 5.991 -20.477 1.00 81.00 223 SER A CA 1
ATOM 1686 C C . SER A 1 223 ? 20.363 6.036 -21.103 1.00 81.00 223 SER A C 1
ATOM 1688 O O . SER A 1 223 ? 19.482 6.749 -20.646 1.00 81.00 223 SER A O 1
ATOM 1690 N N . ASN A 1 224 ? 20.110 5.165 -22.081 1.00 81.88 224 ASN A N 1
ATOM 1691 C CA . ASN A 1 224 ? 18.751 4.933 -22.592 1.00 81.88 224 ASN A CA 1
ATOM 1692 C C . ASN A 1 224 ? 17.891 4.091 -21.623 1.00 81.88 224 ASN A C 1
ATOM 1694 O O . ASN A 1 224 ? 16.742 3.771 -21.919 1.00 81.88 224 ASN A O 1
ATOM 1698 N N . ASN A 1 225 ? 18.450 3.687 -20.478 1.00 86.38 225 ASN A N 1
ATOM 1699 C CA . ASN A 1 225 ? 17.739 2.930 -19.459 1.00 86.38 225 ASN A CA 1
ATOM 1700 C C . ASN A 1 225 ? 16.795 3.829 -18.653 1.00 86.38 225 ASN A C 1
ATOM 1702 O O . ASN A 1 225 ? 17.186 4.877 -18.140 1.00 86.38 225 ASN A O 1
ATOM 1706 N N . VAL A 1 226 ? 15.562 3.356 -18.499 1.00 90.06 226 VAL A N 1
ATOM 1707 C CA . VAL A 1 226 ? 14.521 3.978 -17.683 1.00 90.06 226 VAL A CA 1
ATOM 1708 C C . VAL A 1 226 ? 14.075 2.969 -16.631 1.00 90.06 226 VAL A C 1
ATOM 1710 O O . VAL A 1 226 ? 13.767 1.821 -16.948 1.00 90.06 226 VAL A O 1
ATOM 1713 N N . MET A 1 227 ? 14.040 3.383 -15.371 1.00 91.00 227 MET A N 1
ATOM 1714 C CA . MET A 1 227 ? 13.549 2.588 -14.251 1.00 91.00 227 MET A CA 1
ATOM 1715 C C . MET A 1 227 ? 12.086 2.934 -14.005 1.00 91.00 227 MET A C 1
ATOM 1717 O O . MET A 1 227 ? 11.783 3.988 -13.453 1.00 91.00 227 MET A O 1
ATOM 1721 N N . CYS A 1 228 ? 11.175 2.056 -14.415 1.00 91.69 228 CYS A N 1
ATOM 1722 C CA . CYS A 1 228 ? 9.747 2.204 -14.150 1.00 91.69 228 CYS A CA 1
ATOM 1723 C C . CYS A 1 228 ? 9.459 1.861 -12.686 1.00 91.69 228 CYS A C 1
ATOM 1725 O O . CYS A 1 228 ? 9.949 0.845 -12.194 1.00 91.69 228 CYS A O 1
ATOM 1727 N N . TRP A 1 229 ? 8.657 2.677 -12.007 1.00 90.50 229 TRP A N 1
ATOM 1728 C CA . TRP A 1 229 ? 8.442 2.645 -10.562 1.00 90.50 229 TRP A CA 1
ATOM 1729 C C . TRP A 1 229 ? 6.958 2.553 -10.193 1.00 90.50 229 TRP A C 1
ATOM 1731 O O . TRP A 1 229 ? 6.158 3.427 -10.527 1.00 90.50 229 TRP A O 1
ATOM 1741 N N . LEU A 1 230 ? 6.611 1.506 -9.443 1.00 92.12 230 LEU A N 1
ATOM 1742 C CA . LEU A 1 230 ? 5.306 1.285 -8.828 1.00 92.12 230 LEU A CA 1
ATOM 1743 C C . LEU A 1 230 ? 5.441 1.458 -7.309 1.00 92.12 230 LEU A C 1
ATOM 1745 O O . LEU A 1 230 ? 6.080 0.650 -6.630 1.00 92.12 230 LEU A O 1
ATOM 1749 N N . GLY A 1 231 ? 4.808 2.498 -6.776 1.00 90.19 231 GLY A N 1
ATOM 1750 C CA . GLY A 1 231 ? 4.666 2.734 -5.345 1.00 90.19 231 GLY A CA 1
ATOM 1751 C C . GLY A 1 231 ? 3.405 2.067 -4.790 1.00 90.19 231 GLY A C 1
ATOM 1752 O O . GLY A 1 231 ? 2.323 2.178 -5.374 1.00 90.19 231 GLY A O 1
ATOM 1753 N N . VAL A 1 232 ? 3.532 1.398 -3.643 1.00 91.06 232 VAL A N 1
ATOM 1754 C CA . VAL A 1 232 ? 2.433 0.731 -2.928 1.00 91.06 232 VAL A CA 1
ATOM 1755 C C . VAL A 1 232 ? 2.213 1.388 -1.569 1.00 91.06 232 VAL A C 1
ATOM 1757 O O . VAL A 1 232 ? 3.121 1.395 -0.742 1.00 91.06 232 VAL A O 1
ATOM 1760 N N . GLY A 1 233 ? 1.018 1.922 -1.327 1.00 90.50 233 GLY A N 1
ATOM 1761 C CA . GLY A 1 233 ? 0.551 2.364 -0.007 1.00 90.50 233 GLY A CA 1
ATOM 1762 C C . GLY A 1 233 ? -0.321 1.304 0.675 1.00 90.50 233 GLY A C 1
ATOM 1763 O O . GLY A 1 233 ? -0.647 0.279 0.069 1.00 90.50 233 GLY A O 1
ATOM 1764 N N . ALA A 1 234 ? -0.724 1.557 1.922 1.00 92.25 234 ALA A N 1
ATOM 1765 C CA . ALA A 1 234 ? -1.702 0.730 2.631 1.00 92.25 234 ALA A CA 1
ATOM 1766 C C . ALA A 1 234 ? -2.907 1.548 3.104 1.00 92.25 234 ALA A C 1
ATOM 1768 O O . ALA A 1 234 ? -2.766 2.677 3.564 1.00 92.25 234 ALA A O 1
ATOM 1769 N N . GLN A 1 235 ? -4.088 0.944 3.051 1.00 93.56 235 GLN A N 1
ATOM 1770 C CA . GLN A 1 235 ? -5.300 1.428 3.694 1.00 93.56 235 GLN A CA 1
ATOM 1771 C C . GLN A 1 235 ? -5.669 0.458 4.818 1.00 93.56 235 GLN A C 1
ATOM 1773 O O . GLN A 1 235 ? -5.747 -0.747 4.586 1.00 93.56 235 GLN A O 1
ATOM 1778 N N . ILE A 1 236 ? -5.888 0.969 6.028 1.00 92.81 236 ILE A N 1
ATOM 1779 C CA . ILE A 1 236 ? -6.355 0.189 7.177 1.00 92.81 236 ILE A CA 1
ATOM 1780 C C . ILE A 1 236 ? -7.804 0.570 7.453 1.00 92.81 236 ILE A C 1
ATOM 1782 O O . ILE A 1 236 ? -8.110 1.744 7.660 1.00 92.81 236 ILE A O 1
ATOM 1786 N N . ILE A 1 237 ? -8.681 -0.430 7.466 1.00 91.81 237 ILE A N 1
ATOM 1787 C CA . ILE A 1 237 ? -10.103 -0.299 7.772 1.00 91.81 237 ILE A CA 1
ATOM 1788 C C . ILE A 1 237 ? -10.348 -0.999 9.109 1.00 91.81 237 ILE A C 1
ATOM 1790 O O . ILE A 1 237 ? -10.378 -2.231 9.177 1.00 91.81 237 ILE A O 1
ATOM 1794 N N . LEU A 1 238 ? -10.499 -0.223 10.182 1.00 87.81 238 LEU A N 1
ATOM 1795 C CA . LEU A 1 238 ? -10.866 -0.753 11.493 1.00 87.81 238 LEU A CA 1
ATOM 1796 C C . LEU A 1 238 ? -12.324 -1.209 11.446 1.00 87.81 238 LEU A C 1
ATOM 1798 O O . LEU A 1 238 ? -13.206 -0.473 10.991 1.00 87.81 238 LEU A O 1
ATOM 1802 N N . LYS A 1 239 ? -12.584 -2.427 11.922 1.00 80.06 239 LYS A N 1
ATOM 1803 C CA . LYS A 1 239 ? -13.953 -2.935 12.029 1.00 80.06 239 LYS A CA 1
ATOM 1804 C C . LYS A 1 239 ? -14.593 -2.388 13.305 1.00 80.06 239 LYS A C 1
ATOM 1806 O O . LYS A 1 239 ? -13.886 -2.273 14.307 1.00 80.06 239 LYS A O 1
ATOM 1811 N N . PRO A 1 240 ? -15.904 -2.086 13.302 1.00 72.94 240 PRO A N 1
ATOM 1812 C CA . PRO A 1 240 ? -16.636 -1.874 14.543 1.00 72.94 240 PRO A CA 1
ATOM 1813 C C . PRO A 1 240 ? -16.621 -3.191 15.330 1.00 72.94 240 PRO A C 1
ATOM 1815 O O . PRO A 1 240 ? -17.350 -4.130 15.017 1.00 72.94 240 PRO A O 1
ATOM 1818 N N . ASP A 1 241 ? -15.712 -3.284 16.299 1.00 67.25 241 ASP A N 1
ATOM 1819 C CA . ASP A 1 241 ? -15.524 -4.457 17.148 1.00 67.25 241 ASP A CA 1
ATOM 1820 C C . ASP A 1 241 ? -16.105 -4.166 18.534 1.00 67.25 241 ASP A C 1
ATOM 1822 O O . ASP A 1 241 ? -15.668 -3.251 19.236 1.00 67.25 241 ASP A O 1
ATOM 1826 N N . SER A 1 242 ? -17.089 -4.964 18.938 1.00 54.28 242 SER A N 1
ATOM 1827 C CA . SER A 1 242 ? -17.726 -4.881 20.252 1.00 54.28 242 SER A CA 1
ATOM 1828 C C . SER A 1 242 ? -16.788 -5.270 21.407 1.00 54.28 242 SER A C 1
ATOM 1830 O O . SER A 1 242 ? -17.127 -5.049 22.568 1.00 54.28 242 SER A O 1
ATOM 1832 N N . ALA A 1 243 ? -15.596 -5.806 21.112 1.00 57.59 243 ALA A N 1
ATOM 1833 C CA . ALA A 1 243 ? -14.566 -6.175 22.081 1.00 57.59 243 ALA A CA 1
ATOM 1834 C C . ALA A 1 243 ? -13.512 -5.077 22.358 1.00 57.59 243 ALA A C 1
ATOM 1836 O O . ALA A 1 243 ? -12.483 -5.366 22.983 1.00 57.59 243 ALA A O 1
ATOM 1837 N N . LEU A 1 244 ? -13.747 -3.823 21.939 1.00 63.41 244 LEU A N 1
ATOM 1838 C CA . LEU A 1 2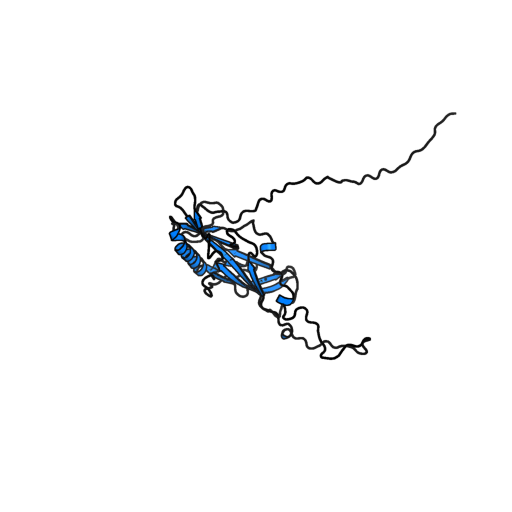44 ? -12.891 -2.655 22.220 1.00 63.41 244 LEU A CA 1
ATOM 1839 C C . LEU A 1 244 ? -12.873 -2.302 23.725 1.00 63.41 244 LEU A C 1
ATOM 1841 O O . LEU A 1 244 ? -13.505 -1.368 24.207 1.00 63.41 244 LEU A O 1
ATOM 1845 N N . THR A 1 245 ? -12.131 -3.102 24.488 1.00 64.44 245 THR A N 1
ATOM 1846 C CA . THR A 1 245 ? -12.102 -3.112 25.962 1.00 64.44 245 THR A CA 1
ATOM 1847 C C . THR A 1 245 ? -10.976 -2.276 26.570 1.00 64.44 245 THR A C 1
ATOM 1849 O O . THR A 1 245 ? -10.904 -2.147 27.793 1.00 64.44 245 THR A O 1
ATOM 1852 N N . ARG A 1 246 ? -10.057 -1.736 25.755 1.00 69.56 246 ARG A N 1
ATOM 1853 C CA . ARG A 1 246 ? -8.882 -0.973 26.210 1.00 69.56 246 ARG A CA 1
ATOM 1854 C C . ARG A 1 246 ? -8.629 0.223 25.295 1.00 69.56 246 ARG A C 1
ATOM 1856 O O . ARG A 1 246 ? -8.770 0.128 24.082 1.00 69.56 246 ARG A O 1
ATOM 1863 N N . SER A 1 247 ? -8.243 1.347 25.887 1.00 74.69 247 SER A N 1
ATOM 1864 C CA . SER A 1 247 ? -7.823 2.553 25.172 1.00 74.69 247 SER A CA 1
ATOM 1865 C C . SER A 1 247 ? -6.302 2.586 24.961 1.00 74.69 247 SER A C 1
ATOM 1867 O O . SER A 1 247 ? -5.552 1.753 25.483 1.00 74.69 247 SER A O 1
ATOM 1869 N N . GLY A 1 248 ? -5.834 3.567 24.187 1.00 80.19 248 GLY A N 1
ATOM 1870 C CA . GLY A 1 248 ? -4.417 3.790 23.895 1.00 80.19 248 GLY A CA 1
ATOM 1871 C C . GLY A 1 248 ? -4.012 3.341 22.492 1.00 80.19 248 GLY A C 1
ATOM 1872 O O . GLY A 1 248 ? -4.854 3.014 21.659 1.00 80.19 248 GLY A O 1
ATOM 1873 N N . ASN A 1 249 ? -2.708 3.354 22.228 1.00 86.25 249 ASN A N 1
ATOM 1874 C CA . ASN A 1 249 ? -2.172 3.146 20.886 1.00 86.25 249 ASN A CA 1
ATOM 1875 C C . ASN A 1 249 ? -2.211 1.666 20.489 1.00 86.25 249 ASN A C 1
ATOM 1877 O O . ASN A 1 249 ? -1.684 0.811 21.201 1.00 86.25 249 ASN A O 1
ATOM 1881 N N . TYR A 1 250 ? -2.786 1.397 19.321 1.00 88.19 250 TYR A N 1
ATOM 1882 C CA . TYR A 1 250 ? -2.792 0.092 18.669 1.00 88.19 250 TYR A CA 1
ATOM 1883 C C . TYR A 1 250 ? -1.867 0.133 17.456 1.00 88.19 250 TYR A C 1
ATOM 1885 O O . TYR A 1 250 ? -1.960 1.051 16.643 1.00 88.19 250 TYR A O 1
ATOM 1893 N N . THR A 1 251 ? -0.979 -0.848 17.325 1.00 90.44 251 THR A N 1
ATOM 1894 C CA . THR A 1 251 ? 0.005 -0.911 16.241 1.00 90.44 251 THR A CA 1
ATOM 1895 C C . THR A 1 251 ? -0.082 -2.231 15.483 1.00 90.44 251 THR A C 1
ATOM 1897 O O . THR A 1 251 ? -0.497 -3.264 16.007 1.00 90.44 251 THR A O 1
ATOM 1900 N N . VAL A 1 252 ? 0.316 -2.192 14.214 1.00 89.94 252 VAL A N 1
ATOM 1901 C CA . VAL A 1 252 ? 0.587 -3.375 13.399 1.00 89.94 252 VAL A CA 1
ATOM 1902 C C . VAL A 1 252 ? 1.819 -3.090 12.559 1.00 89.94 252 VAL A C 1
ATOM 1904 O O . VAL A 1 252 ? 1.918 -2.052 11.909 1.00 89.94 252 VAL A O 1
ATOM 1907 N N . ASN A 1 253 ? 2.767 -4.018 12.578 1.00 89.31 253 ASN A N 1
ATOM 1908 C CA . ASN A 1 253 ? 3.938 -3.960 11.720 1.00 89.31 253 ASN A CA 1
ATOM 1909 C C . ASN A 1 253 ? 3.634 -4.751 10.446 1.00 89.31 253 ASN A C 1
ATOM 1911 O O . ASN A 1 253 ? 3.199 -5.899 10.532 1.00 89.31 253 ASN A O 1
ATOM 1915 N N . VAL A 1 254 ? 3.870 -4.159 9.277 1.00 89.25 254 VAL A N 1
ATOM 1916 C CA . VAL A 1 254 ? 3.715 -4.813 7.968 1.00 89.25 254 VAL A CA 1
ATOM 1917 C C . VAL A 1 254 ? 5.027 -4.780 7.194 1.00 89.25 254 VAL A C 1
ATOM 1919 O O . VAL A 1 254 ? 5.844 -3.880 7.377 1.00 89.25 254 VAL A O 1
ATOM 1922 N N . GLY A 1 255 ? 5.239 -5.758 6.319 1.00 87.44 255 GLY A N 1
ATOM 1923 C CA . GLY A 1 255 ? 6.438 -5.837 5.495 1.00 87.44 255 GLY A CA 1
ATOM 1924 C C . GLY A 1 255 ? 6.244 -6.657 4.226 1.00 87.44 255 GLY A C 1
ATOM 1925 O O . GLY A 1 255 ? 5.253 -7.372 4.070 1.00 87.44 255 GLY A O 1
ATOM 1926 N N . VAL A 1 256 ? 7.229 -6.547 3.338 1.00 87.44 256 VAL A N 1
ATOM 1927 C CA . VAL A 1 256 ? 7.392 -7.391 2.150 1.00 87.44 256 VAL A CA 1
ATOM 1928 C C . VAL A 1 256 ? 8.460 -8.434 2.463 1.00 87.44 256 VAL A C 1
ATOM 1930 O O . VAL A 1 256 ? 9.583 -8.079 2.821 1.00 87.44 256 VAL A O 1
ATOM 1933 N N . GLN A 1 257 ? 8.121 -9.713 2.329 1.00 84.69 257 GLN A N 1
ATOM 1934 C CA . GLN A 1 257 ? 9.090 -10.800 2.348 1.00 84.69 257 GLN A CA 1
ATOM 1935 C C . GLN A 1 257 ? 9.727 -10.924 0.959 1.00 84.69 257 GLN A C 1
ATOM 1937 O O . GLN A 1 257 ? 9.045 -11.260 -0.010 1.00 84.69 257 GLN A O 1
ATOM 1942 N N . THR A 1 258 ? 11.031 -10.667 0.870 1.00 73.50 258 THR A N 1
ATOM 1943 C CA . THR A 1 258 ? 11.839 -10.995 -0.311 1.00 73.50 258 THR A CA 1
ATOM 1944 C C . THR A 1 258 ? 12.282 -12.458 -0.277 1.00 73.50 258 THR A C 1
ATOM 1946 O O . THR A 1 258 ? 12.146 -13.132 0.750 1.00 73.50 258 THR A O 1
ATOM 1949 N N . GLN A 1 259 ? 12.781 -12.940 -1.417 1.00 59.88 259 GLN A N 1
ATOM 1950 C CA . GLN A 1 259 ? 13.545 -14.189 -1.497 1.00 59.88 259 GLN A CA 1
ATOM 1951 C C . GLN A 1 259 ? 14.952 -13.994 -0.911 1.00 59.88 259 GLN A C 1
ATOM 1953 O O . GLN A 1 259 ? 15.383 -12.817 -0.834 1.00 59.88 259 GLN A O 1
#

Foldseek 3Di:
DDDDDDDDDDDDDPDDPDDDDDPPPPPVPQQAFLHQDADCPDPQWFFFDPDPDPPPTKTKHQGDDHDDVLLVDDDDAQCLQAPPGPDDDDPPPDDDDPPDPDDDDPDDDDVVVRPTDKDKDKGSPDAHVVRFGFRMKMKGKDLAPVCLVVSLVSNLVVLQVVQQQKFWDPPTFGWHHDPPDPFWRTKGFQDWWADPVGDIFTKIKTKTFGCPPDDQWHHDPVHSMIMGMTGIIIMIITDSDSRCPDDDDTDIHMDGHGD

pLDDT: mean 73.97, std 20.12, range [28.22, 97.81]

Sequence (259 aa):
MNIHKTNHKPNSLLKASLLFFGSLAAQQALAAPCPTIYKTTEVGLLKVNSTNTNPGAIYFCKQTDNFTPASFIFAPTQEQLVTGGSQVIKKGNTIQTFPLSNSVSLSGFTLNDLNLNQLTAAFPNSNGQYSSPSLFNFYSQVTSLSLCTTQITTIKTYLRSNANIFKTIGIVQSAVTDNSSPDSIAKINNAILTNPNGGTIKADISFMHVNNKTGQYFSDPNSNNVMCWLGVGAQIILKPDSALTRSGNYTVNVGVQTQ

Nearest PDB structures (foldseek):
  7bwl-assembly1_A  TM=2.209E-01  e=1.165E-01  Pseudomonas aeruginosa PAO1
  1y0g-assembly2_D  TM=2.006E-01  e=1.549E-01  Escherichia coli
  5mqo-assembly1_A  TM=3.062E-01  e=4.221E+00  Bacteroides thetaiotaomicron